Protein AF-A0A059DBJ6-F1 (afdb_monomer)

Secondary structure (DSSP, 8-state):
------HHHHHHHHHHHHHHHHHHHHHHHHHHHHHHHHHHS-------------TTSTT-------------------TTPPPPP--------------------PPPTTSPP--PPPP------HHHHHHHHHHHTTS------BTTB-HHHHHHHHHHHHT--HHHHHHHHHHHHHHHHHHHHHHHHHHHHHT-HHHHHHHHHHHHHHHHHS-PPTT-HHHHHHHHHHHTTS-HHHHHHHHHHHHHHH-SS--HHHHHHTT------------------

Solvent-accessible surface area (backbone atoms only — not comparable to full-atom values): 18194 Å² total; per-residue (Å²): 137,85,82,85,76,54,71,67,57,55,51,51,54,50,50,53,54,53,50,50,52,52,51,54,49,51,50,50,50,51,50,49,49,54,54,48,50,50,61,73,68,49,80,83,80,78,81,77,79,82,87,80,86,75,92,82,64,94,86,68,93,74,91,81,78,87,83,78,86,74,83,83,78,84,71,82,82,68,98,82,73,83,88,78,84,86,82,90,82,89,79,81,91,76,87,68,85,83,71,73,72,83,72,73,94,62,71,57,90,74,57,65,74,97,67,89,85,80,88,83,89,88,87,91,58,77,69,56,54,59,54,46,52,60,42,44,75,74,45,91,67,77,87,65,54,59,96,79,31,49,59,53,51,49,51,52,52,49,25,56,76,72,71,43,56,67,61,60,46,52,52,52,51,52,49,49,51,29,55,47,52,44,51,40,55,54,49,24,52,52,29,45,77,70,68,41,49,71,58,18,50,51,42,49,35,53,48,45,54,49,44,69,75,58,62,67,60,78,92,30,73,52,32,52,53,22,12,66,50,44,58,77,79,43,55,72,71,55,40,52,49,53,48,55,55,40,52,77,56,47,50,90,76,62,64,65,47,60,45,43,28,56,59,45,80,79,78,71,75,85,83,73,79,89,82,87,87,87,86,87,129

pLDDT: mean 70.03, std 23.2, range [31.53, 97.31]

Mean predicted aligned error: 20.61 Å

Structure (mmCIF, N/CA/C/O backbone):
data_AF-A0A059DBJ6-F1
#
_entry.id   AF-A0A059DBJ6-F1
#
loop_
_atom_site.group_PDB
_atom_site.id
_atom_site.type_symbol
_atom_site.label_atom_id
_atom_site.label_alt_id
_atom_site.label_comp_id
_atom_site.label_asym_id
_atom_site.label_entity_id
_atom_site.label_seq_id
_atom_site.pdbx_PDB_ins_code
_atom_site.Cartn_x
_atom_site.Cartn_y
_atom_site.Cartn_z
_atom_site.occupancy
_atom_site.B_iso_or_equiv
_atom_site.auth_seq_id
_atom_site.auth_comp_id
_atom_site.auth_asym_id
_atom_site.auth_atom_id
_atom_site.pdbx_PDB_model_num
ATOM 1 N N . MET A 1 1 ? -72.196 4.480 10.668 1.00 40.66 1 MET A N 1
ATOM 2 C CA . MET A 1 1 ? -71.166 3.432 10.850 1.00 40.66 1 MET A CA 1
ATOM 3 C C . MET A 1 1 ? -70.500 3.654 12.197 1.00 40.66 1 MET A C 1
ATOM 5 O O . MET A 1 1 ? -69.823 4.659 12.356 1.00 40.66 1 MET A O 1
ATOM 9 N N . VAL A 1 2 ? -70.746 2.784 13.178 1.00 46.06 2 VAL A N 1
ATOM 10 C CA . VAL A 1 2 ? -70.067 2.840 14.482 1.00 46.06 2 VAL A CA 1
ATOM 11 C C . VAL A 1 2 ? -68.879 1.888 14.396 1.00 46.06 2 VAL A C 1
ATOM 13 O O . VAL A 1 2 ? -69.063 0.679 14.300 1.00 46.06 2 VAL A O 1
ATOM 16 N N . ILE A 1 3 ? -67.665 2.432 14.332 1.00 61.72 3 ILE A N 1
ATOM 17 C CA . ILE A 1 3 ? -66.439 1.631 14.268 1.00 61.72 3 ILE A CA 1
ATOM 18 C C . ILE A 1 3 ? -66.084 1.227 15.705 1.00 61.72 3 ILE A C 1
ATOM 20 O O . ILE A 1 3 ? -65.581 2.039 16.479 1.00 61.72 3 ILE A O 1
ATOM 24 N N . SER A 1 4 ? -66.361 -0.023 16.084 1.00 59.94 4 SER A N 1
ATOM 25 C CA . SER A 1 4 ? -65.896 -0.592 17.356 1.00 59.94 4 SER A CA 1
ATOM 26 C C . SER A 1 4 ? -64.400 -0.907 17.276 1.00 59.94 4 SER A C 1
ATOM 28 O O . SER A 1 4 ? -63.997 -2.025 16.958 1.00 59.94 4 SER A O 1
ATOM 30 N N . CYS A 1 5 ? -63.554 0.081 17.565 1.00 68.81 5 CYS A N 1
ATOM 31 C CA . CYS A 1 5 ? -62.117 -0.137 17.723 1.00 68.81 5 CYS A CA 1
ATOM 32 C C . CYS A 1 5 ? -61.832 -0.894 19.031 1.00 68.81 5 CYS A C 1
ATOM 34 O O . CYS A 1 5 ? -62.242 -0.466 20.111 1.00 68.81 5 CYS A O 1
ATOM 36 N N . ARG A 1 6 ? -61.094 -2.011 18.958 1.00 77.88 6 ARG A N 1
ATOM 37 C CA . ARG A 1 6 ? -60.596 -2.712 20.154 1.00 77.88 6 ARG A CA 1
ATOM 38 C C . ARG A 1 6 ? -59.563 -1.835 20.869 1.00 77.88 6 ARG A C 1
ATOM 40 O O . ARG A 1 6 ? -58.726 -1.203 20.228 1.00 77.88 6 ARG A O 1
ATOM 47 N N . LYS A 1 7 ? -59.587 -1.831 22.207 1.00 76.44 7 LYS A N 1
ATOM 48 C CA . LYS A 1 7 ? -58.689 -1.024 23.060 1.00 76.44 7 LYS A CA 1
ATOM 49 C C . LYS A 1 7 ? -57.200 -1.245 22.744 1.00 76.44 7 LYS A C 1
ATOM 51 O O . LYS A 1 7 ? -56.423 -0.296 22.780 1.00 76.44 7 LYS A O 1
ATOM 56 N N . SER A 1 8 ? -56.829 -2.464 22.347 1.00 76.56 8 SER A N 1
ATOM 57 C CA . SER A 1 8 ? -55.475 -2.816 21.903 1.00 76.56 8 SER A CA 1
ATOM 58 C C . SER A 1 8 ? -55.077 -2.163 20.574 1.00 76.56 8 SER A C 1
ATOM 60 O O . SER A 1 8 ? -53.930 -1.759 20.417 1.00 76.56 8 SER A O 1
ATOM 62 N N . THR A 1 9 ? -56.012 -1.986 19.636 1.00 82.06 9 THR A N 1
ATOM 63 C CA . THR A 1 9 ? -55.763 -1.303 18.356 1.00 82.06 9 THR A CA 1
ATOM 64 C C . THR A 1 9 ? -55.526 0.189 18.567 1.00 82.06 9 THR A C 1
ATOM 66 O O . THR A 1 9 ? -54.621 0.756 17.965 1.00 82.06 9 THR A O 1
ATOM 69 N N . VAL A 1 10 ? -56.284 0.822 19.469 1.00 86.25 10 VAL A N 1
ATOM 70 C CA . VAL A 1 10 ? -56.097 2.245 19.800 1.00 86.25 10 VAL A CA 1
ATOM 71 C C . VAL A 1 10 ? -54.746 2.478 20.480 1.00 86.25 10 VAL A C 1
ATOM 73 O O . VAL A 1 10 ? -54.049 3.429 20.138 1.00 86.25 10 VAL A O 1
ATOM 76 N N . GLN A 1 11 ? -54.341 1.588 21.391 1.00 83.12 11 GLN A N 1
ATOM 77 C CA . GLN A 1 11 ? -53.026 1.667 22.034 1.00 83.12 11 GLN A CA 1
ATOM 78 C C . GLN A 1 11 ? -51.883 1.434 21.044 1.00 83.12 11 GLN A C 1
ATOM 80 O O . GLN A 1 11 ? -50.932 2.206 21.040 1.00 83.12 11 GLN A O 1
ATOM 85 N N . PHE A 1 12 ? -51.994 0.438 20.162 1.00 85.88 12 PHE A N 1
ATOM 86 C CA . PHE A 1 12 ? -50.970 0.166 19.154 1.00 85.88 12 PHE A CA 1
ATOM 87 C C . PHE A 1 12 ? -50.792 1.343 18.187 1.00 85.88 12 PHE A C 1
ATOM 89 O O . PHE A 1 12 ? -49.677 1.821 17.991 1.00 85.88 12 PHE A O 1
ATOM 96 N N . VAL A 1 13 ? -51.891 1.864 17.633 1.00 89.25 13 VAL A N 1
ATOM 97 C CA . VAL A 1 13 ? -51.844 3.008 16.710 1.00 89.25 13 VAL A CA 1
ATOM 98 C C . VAL A 1 13 ? -51.335 4.261 17.424 1.00 89.25 13 VAL A C 1
ATOM 100 O O . VAL A 1 13 ? -50.492 4.970 16.879 1.00 89.25 13 VAL A O 1
ATOM 103 N N . GLY A 1 14 ? -51.768 4.503 18.665 1.00 89.62 14 GLY A N 1
ATOM 104 C CA . GLY A 1 14 ? -51.268 5.610 19.481 1.00 89.62 14 GLY A CA 1
ATOM 105 C C . GLY A 1 14 ? -49.759 5.530 19.724 1.00 89.62 14 GLY A C 1
ATOM 106 O O . GLY A 1 14 ? -49.055 6.521 19.533 1.00 89.62 14 GLY A O 1
ATOM 107 N N . SER A 1 15 ? -49.243 4.348 20.070 1.00 87.69 15 SER A N 1
ATOM 108 C CA . SER A 1 15 ? -47.808 4.126 20.273 1.00 87.69 15 SER A CA 1
ATOM 109 C C . SER A 1 15 ? -47.000 4.279 18.985 1.00 87.69 15 SER A C 1
ATOM 111 O O . SER A 1 15 ? -45.935 4.890 19.021 1.00 87.69 15 SER A O 1
ATOM 113 N N . VAL A 1 16 ? -47.499 3.794 17.844 1.00 92.19 16 VAL A N 1
ATOM 114 C CA . VAL A 1 16 ? -46.823 3.948 16.542 1.00 92.19 16 VAL A CA 1
ATOM 115 C C . VAL A 1 16 ? -46.751 5.420 16.133 1.00 92.19 16 VAL A C 1
ATOM 117 O O . VAL A 1 16 ? -45.691 5.894 15.723 1.00 92.19 16 VAL A O 1
ATOM 120 N N . VAL A 1 17 ? -47.842 6.172 16.302 1.00 93.50 17 VAL A N 1
ATOM 121 C CA . VAL A 1 17 ? -47.865 7.611 16.005 1.00 93.50 17 VAL A CA 1
ATOM 122 C C . VAL A 1 17 ? -46.925 8.371 16.943 1.00 93.50 17 VAL A C 1
ATOM 124 O O . VAL A 1 17 ? -46.126 9.181 16.471 1.00 93.50 17 VAL A O 1
ATOM 127 N N . ALA A 1 18 ? -46.940 8.073 18.244 1.00 93.06 18 ALA A N 1
ATOM 128 C CA . ALA A 1 18 ? -46.036 8.704 19.204 1.00 93.06 18 ALA A CA 1
ATOM 129 C C . ALA A 1 18 ? -44.559 8.415 18.879 1.00 93.06 18 ALA A C 1
ATOM 131 O O . ALA A 1 18 ? -43.744 9.337 18.833 1.00 93.06 18 ALA A O 1
ATOM 132 N N . LEU A 1 19 ? -44.223 7.158 18.572 1.00 91.31 19 LEU A N 1
ATOM 133 C CA . LEU A 1 19 ? -42.863 6.753 18.219 1.00 91.31 19 LEU A CA 1
ATOM 134 C C . LEU A 1 19 ? -42.405 7.398 16.904 1.00 91.31 19 LEU A C 1
ATOM 136 O O . LEU A 1 19 ? -41.270 7.865 16.818 1.00 91.31 19 LEU A O 1
ATOM 140 N N . SER A 1 20 ? -43.299 7.535 15.919 1.00 92.38 20 SER A N 1
ATOM 141 C CA . SER A 1 20 ? -42.992 8.257 14.678 1.00 92.38 20 SER A CA 1
ATOM 142 C C . SER A 1 20 ? -42.625 9.724 14.934 1.00 92.38 20 SER A C 1
ATOM 144 O O . SER A 1 20 ? -41.670 10.239 14.351 1.00 92.38 20 SER A O 1
ATOM 146 N N . PHE A 1 21 ? -43.323 10.384 15.863 1.00 92.94 21 PHE A N 1
ATOM 147 C CA . PHE A 1 21 ? -43.080 11.788 16.185 1.00 92.94 21 PHE A CA 1
ATOM 148 C C . PHE A 1 21 ? -41.735 11.972 16.894 1.00 92.94 21 PHE A C 1
ATOM 150 O O . PHE A 1 21 ? -40.977 12.882 16.556 1.00 92.94 21 PHE A O 1
ATOM 157 N N . VAL A 1 22 ? -41.405 11.064 17.818 1.00 94.88 22 VAL A N 1
ATOM 158 C CA . VAL A 1 22 ? -40.113 11.032 18.519 1.00 94.88 22 VAL A CA 1
ATOM 159 C C . VAL A 1 22 ? -38.960 10.814 17.537 1.00 94.88 22 VAL A C 1
ATOM 161 O O . VAL A 1 22 ? -37.979 11.557 17.583 1.00 94.88 22 VAL A O 1
ATOM 164 N N . VAL A 1 23 ? -39.087 9.861 16.606 1.00 94.56 23 VAL A N 1
ATOM 165 C CA . VAL A 1 23 ? -38.053 9.582 15.593 1.00 94.56 23 VAL A CA 1
ATOM 166 C C . VAL A 1 23 ? -37.827 10.791 14.682 1.00 94.56 23 VAL A C 1
ATOM 168 O O . VAL A 1 23 ? -36.683 11.197 14.480 1.00 94.56 23 VAL A O 1
ATOM 171 N N . VAL A 1 24 ? -38.890 11.429 14.182 1.00 93.19 24 VAL A N 1
ATOM 172 C CA . VAL A 1 24 ? -38.764 12.633 13.338 1.00 93.19 24 VAL A CA 1
ATOM 173 C C . VAL A 1 24 ? -38.098 13.781 14.101 1.00 93.19 24 VAL A C 1
ATOM 175 O O . VAL A 1 24 ? -37.272 14.504 13.533 1.00 93.19 24 VAL A O 1
ATOM 178 N N . PHE A 1 25 ? -38.421 13.954 15.385 1.00 92.62 25 PHE A N 1
ATOM 179 C CA . PHE A 1 25 ? -37.808 14.990 16.214 1.00 92.62 25 PHE A CA 1
ATOM 180 C C . PHE A 1 25 ? -36.321 14.711 16.460 1.00 92.62 25 PHE A C 1
ATOM 182 O O . PHE A 1 25 ? -35.498 15.607 16.277 1.00 92.62 25 PHE A O 1
ATOM 189 N N . ALA A 1 26 ? -35.964 13.464 16.780 1.00 91.50 26 ALA A N 1
ATOM 190 C CA . ALA A 1 26 ? -34.578 13.039 16.957 1.00 91.50 26 ALA A CA 1
ATOM 191 C C . ALA A 1 26 ? -33.756 13.251 15.677 1.00 91.50 26 ALA A C 1
ATOM 193 O O . ALA A 1 26 ? -32.697 13.877 15.723 1.00 91.50 26 ALA A O 1
ATOM 194 N N . VAL A 1 27 ? -34.278 12.837 14.517 1.00 92.38 27 VAL A N 1
ATOM 195 C CA . VAL A 1 27 ? -33.620 13.052 13.218 1.00 92.38 27 VAL A CA 1
ATOM 196 C C . VAL A 1 27 ? -33.454 14.543 12.928 1.00 92.38 27 VAL A C 1
ATOM 198 O O . VAL A 1 27 ? -32.374 14.962 12.521 1.00 92.38 27 VAL A O 1
ATOM 201 N N . ARG A 1 28 ? -34.465 15.385 13.182 1.00 86.81 28 ARG A N 1
ATOM 202 C CA . ARG A 1 28 ? -34.341 16.844 12.993 1.00 86.81 28 ARG A CA 1
ATOM 203 C C . ARG A 1 28 ? -33.306 17.480 13.916 1.00 86.81 28 ARG A C 1
ATOM 205 O O . ARG A 1 28 ? -32.596 18.383 13.473 1.00 86.81 28 ARG A O 1
ATOM 212 N N . VAL A 1 29 ? -33.207 17.028 15.166 1.00 90.62 29 VAL A N 1
ATOM 213 C CA . VAL A 1 29 ? -32.186 17.496 16.114 1.00 90.62 29 VAL A CA 1
ATOM 214 C C . VAL A 1 29 ? -30.798 17.088 15.634 1.00 90.62 29 VAL A C 1
ATOM 216 O O . VAL A 1 29 ? -29.928 17.949 15.557 1.00 90.62 29 VAL A O 1
ATOM 219 N N . VAL A 1 30 ? -30.605 15.833 15.220 1.00 87.19 30 VAL A N 1
ATOM 220 C CA . VAL A 1 30 ? -29.329 15.349 14.669 1.00 87.19 30 VAL A CA 1
ATOM 221 C C . VAL A 1 30 ? -28.964 16.104 13.390 1.00 87.19 30 VAL A C 1
ATOM 223 O O . VAL A 1 30 ? -27.843 16.580 13.268 1.00 87.19 30 VAL A O 1
ATOM 226 N N . VAL A 1 31 ? -29.909 16.313 12.471 1.00 86.38 31 VAL A N 1
ATOM 227 C CA . VAL A 1 31 ? -29.684 17.074 11.232 1.00 86.38 31 VAL A CA 1
ATOM 228 C C . VAL A 1 31 ? -29.314 18.527 11.532 1.00 86.38 31 VAL A C 1
ATOM 230 O O . VAL A 1 31 ? -28.373 19.041 10.932 1.00 86.38 31 VAL A O 1
ATOM 233 N N . ARG A 1 32 ? -29.979 19.194 12.486 1.00 78.62 32 ARG A N 1
ATOM 234 C CA . ARG A 1 32 ? -29.594 20.553 12.907 1.00 78.62 32 ARG A CA 1
ATOM 235 C C . ARG A 1 32 ? -28.277 20.595 13.670 1.00 78.62 32 ARG A C 1
ATOM 237 O O . ARG A 1 32 ? -27.560 21.581 13.538 1.00 78.62 32 ARG A O 1
ATOM 244 N N . LEU A 1 33 ? -27.938 19.552 14.421 1.00 78.81 33 LEU A N 1
ATOM 245 C CA . LEU A 1 33 ? -26.659 19.448 15.112 1.00 78.81 33 LEU A CA 1
ATOM 246 C C . LEU A 1 33 ? -25.526 19.244 14.102 1.00 78.81 33 LEU A C 1
ATOM 248 O O . LEU A 1 33 ? -24.539 19.957 14.173 1.00 7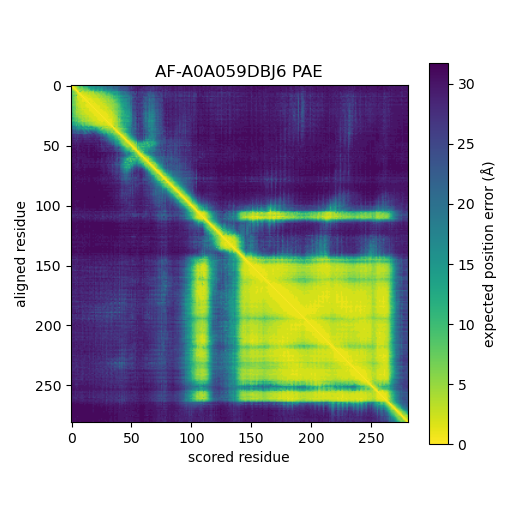8.81 33 LEU A O 1
ATOM 252 N N . VAL A 1 34 ? -25.697 18.368 13.110 1.00 74.19 34 VAL A N 1
ATOM 253 C CA . VAL A 1 34 ? -24.712 18.095 12.049 1.00 74.19 34 VAL A CA 1
ATOM 254 C C . VAL A 1 34 ? -24.573 19.283 11.089 1.00 74.19 34 VAL A C 1
ATOM 256 O O . VAL A 1 34 ? -23.455 19.709 10.803 1.00 74.19 34 VAL A O 1
ATOM 259 N N . LEU A 1 35 ? -25.679 19.887 10.635 1.00 65.75 35 LEU A N 1
ATOM 260 C CA . LEU A 1 35 ? -25.644 21.100 9.802 1.00 65.75 35 LEU A CA 1
ATOM 261 C C . LEU A 1 35 ? -25.136 22.323 10.582 1.00 65.75 35 LEU A C 1
ATOM 263 O O . LEU A 1 35 ? -24.398 23.130 10.025 1.00 65.75 35 LEU A O 1
ATOM 267 N N . GLY A 1 36 ? -25.478 22.449 11.866 1.00 58.69 36 GLY A N 1
ATOM 268 C CA . GLY A 1 36 ? -24.995 23.520 12.745 1.00 58.69 36 GLY A CA 1
ATOM 269 C C . GLY A 1 36 ? -23.532 23.348 13.167 1.00 58.69 36 GLY A C 1
ATOM 270 O O . GLY A 1 36 ? -22.814 24.328 13.352 1.00 58.69 36 GLY A O 1
ATOM 271 N N . PHE A 1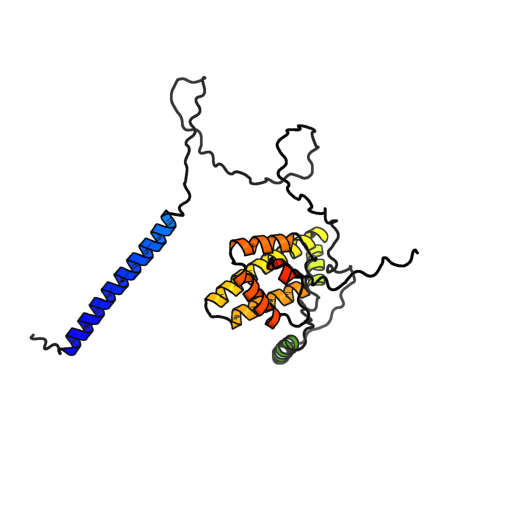 37 ? -23.043 22.111 13.264 1.00 49.56 37 PHE A N 1
ATOM 272 C CA . PHE A 1 37 ? -21.620 21.819 13.448 1.00 49.56 37 PHE A CA 1
ATOM 273 C C . PHE A 1 37 ? -20.838 22.152 12.172 1.00 49.56 37 PHE A C 1
ATOM 275 O O . PHE A 1 37 ? -19.763 22.745 12.229 1.00 49.56 37 PHE A O 1
ATOM 282 N N . ARG A 1 38 ? -21.442 21.900 11.005 1.00 48.97 38 ARG A N 1
ATOM 283 C CA . ARG A 1 38 ? -20.905 22.298 9.700 1.00 48.97 38 ARG A CA 1
ATOM 284 C C . ARG A 1 38 ? -20.955 23.817 9.458 1.00 48.97 38 ARG A C 1
ATOM 286 O O . ARG A 1 38 ? -20.108 24.320 8.731 1.00 48.97 38 ARG A O 1
ATOM 293 N N . SER A 1 39 ? -21.863 24.562 10.102 1.00 49.62 39 SER A N 1
ATOM 294 C CA . SER A 1 39 ? -21.849 26.038 10.091 1.00 49.62 39 SER A CA 1
ATOM 295 C C . SER A 1 39 ? -20.860 26.647 11.092 1.00 49.62 39 SER A C 1
ATOM 297 O O . SER A 1 39 ? -20.476 27.800 10.926 1.00 49.62 39 SER A O 1
ATOM 299 N N . ARG A 1 40 ? -20.416 25.892 12.110 1.00 49.56 40 ARG A N 1
ATOM 300 C CA . ARG A 1 40 ? -19.304 26.284 12.999 1.00 49.56 40 ARG A CA 1
ATOM 301 C C . ARG A 1 40 ? -17.925 25.953 12.416 1.00 49.56 40 ARG A C 1
ATOM 303 O O . ARG A 1 40 ? -16.956 26.615 12.762 1.00 49.56 40 ARG A O 1
ATOM 310 N N . PHE A 1 41 ? -17.857 24.989 11.498 1.00 41.12 41 PHE A N 1
ATOM 311 C CA . PHE A 1 41 ? -16.683 24.673 10.670 1.00 41.12 41 PHE A CA 1
ATOM 312 C C . PHE A 1 41 ? -16.798 25.255 9.244 1.00 41.12 41 PHE A C 1
ATOM 314 O O . PHE A 1 41 ? -16.214 24.746 8.286 1.00 41.12 41 PHE A O 1
ATOM 321 N N . GLY A 1 42 ? -17.597 26.316 9.095 1.00 41.34 42 GLY A N 1
ATOM 322 C CA . GLY A 1 42 ? -17.753 27.059 7.855 1.00 41.34 42 GLY A CA 1
ATOM 323 C C . GLY A 1 42 ? -16.565 27.988 7.643 1.00 41.34 42 GLY A C 1
ATOM 324 O O . GLY A 1 42 ? -16.402 28.965 8.365 1.00 41.34 42 GLY A O 1
ATOM 325 N N . TYR A 1 43 ? -15.757 27.664 6.634 1.00 42.44 43 TYR A N 1
ATOM 326 C CA . TYR A 1 43 ? -14.782 28.546 5.999 1.00 42.44 43 TYR A CA 1
ATOM 327 C C . TYR A 1 43 ? -15.298 29.991 5.942 1.00 42.44 43 TYR A C 1
ATOM 329 O O . TYR A 1 43 ? -16.264 30.289 5.236 1.00 42.44 43 TYR A O 1
ATOM 337 N N . GLY A 1 44 ? -14.630 30.886 6.670 1.00 40.25 44 GLY A N 1
ATOM 338 C CA . GLY A 1 44 ? -14.810 32.325 6.543 1.00 40.25 44 GLY A CA 1
ATOM 339 C C . GLY A 1 44 ? -14.427 32.758 5.133 1.00 40.25 44 GLY A C 1
ATOM 340 O O . GLY A 1 44 ? -13.253 32.930 4.815 1.00 40.25 44 GLY A O 1
ATOM 341 N N . ARG A 1 45 ? -15.429 32.902 4.266 1.00 42.38 45 ARG A N 1
ATOM 342 C CA . ARG A 1 45 ? -15.289 33.518 2.950 1.00 42.38 45 ARG A CA 1
ATOM 343 C C . ARG A 1 45 ? -15.190 35.028 3.160 1.00 42.38 45 ARG A C 1
ATOM 345 O O . ARG A 1 45 ? -16.192 35.731 3.140 1.00 42.38 45 ARG A O 1
ATOM 352 N N . ASN A 1 46 ? -13.977 35.509 3.408 1.00 41.19 46 ASN A N 1
ATOM 353 C CA . ASN A 1 46 ? -13.683 36.936 3.400 1.00 41.19 46 ASN A CA 1
ATOM 354 C C . ASN A 1 46 ? -13.566 37.392 1.940 1.00 41.19 46 ASN A C 1
ATOM 356 O O . ASN A 1 46 ? -12.490 37.354 1.349 1.00 41.19 46 ASN A O 1
ATOM 360 N N . GLU A 1 47 ? -14.680 37.803 1.337 1.00 38.97 47 GLU A N 1
ATOM 361 C CA . GLU A 1 47 ? -14.647 38.612 0.116 1.00 38.97 47 GLU A CA 1
ATOM 362 C C . GLU A 1 47 ? -14.210 40.035 0.491 1.00 38.97 47 GLU A C 1
ATOM 364 O O . GLU A 1 47 ? -15.019 40.915 0.774 1.00 38.97 47 GLU A O 1
ATOM 369 N N . ALA A 1 48 ? -12.894 40.256 0.531 1.00 47.53 48 ALA A N 1
ATOM 370 C CA . ALA A 1 48 ? -12.322 41.593 0.606 1.00 47.53 48 ALA A CA 1
ATOM 371 C C . ALA A 1 48 ? -12.335 42.212 -0.800 1.00 47.53 48 ALA A C 1
ATOM 373 O O . ALA A 1 48 ? -11.442 41.984 -1.617 1.00 47.53 48 ALA A O 1
ATOM 374 N N . VAL A 1 49 ? -13.380 42.984 -1.095 1.00 45.56 49 VAL A N 1
ATOM 375 C CA . VAL A 1 49 ? -13.466 43.811 -2.303 1.00 45.56 49 VAL A CA 1
ATOM 376 C C . VAL A 1 49 ? -12.396 44.902 -2.219 1.00 45.56 49 VAL A C 1
ATOM 378 O O . VAL A 1 49 ? -12.501 45.840 -1.431 1.00 45.56 49 VAL A O 1
ATOM 381 N N . VAL A 1 50 ? -11.335 44.772 -3.017 1.00 46.41 50 VAL A N 1
ATOM 382 C CA . VAL A 1 50 ? -10.266 45.774 -3.101 1.00 46.41 50 VAL A CA 1
ATOM 383 C C . VAL A 1 50 ? -10.645 46.819 -4.145 1.00 46.41 50 VAL A C 1
ATOM 385 O O . VAL A 1 50 ? -10.551 46.578 -5.345 1.00 46.41 50 VAL A O 1
ATOM 388 N N . VAL A 1 51 ? -11.031 48.005 -3.681 1.00 46.50 51 VAL A N 1
ATOM 389 C CA . VAL A 1 51 ? -11.171 49.200 -4.521 1.00 46.50 51 VAL A CA 1
ATOM 390 C C . VAL A 1 51 ? -9.828 49.938 -4.521 1.00 46.50 51 VAL A C 1
ATOM 392 O O . VAL A 1 51 ? -9.349 50.364 -3.469 1.00 46.50 51 VAL A O 1
ATOM 395 N N . ARG A 1 52 ? -9.186 50.086 -5.686 1.00 46.25 52 ARG A N 1
ATOM 396 C CA . ARG A 1 52 ? -7.975 50.911 -5.862 1.00 46.25 52 ARG A CA 1
ATOM 397 C C . ARG A 1 52 ? -8.308 52.094 -6.769 1.00 46.25 52 ARG A C 1
ATOM 399 O O . ARG A 1 52 ? -8.862 51.931 -7.847 1.00 46.25 52 ARG A O 1
ATOM 406 N N . ARG A 1 53 ? -8.002 53.294 -6.275 1.00 42.78 53 ARG A N 1
ATOM 407 C CA . ARG A 1 53 ? -8.327 54.590 -6.876 1.00 42.78 53 ARG A CA 1
ATOM 408 C C . ARG A 1 53 ? -7.167 55.030 -7.772 1.00 42.78 53 ARG A C 1
ATOM 410 O O . ARG A 1 53 ? -6.143 55.463 -7.248 1.00 42.78 53 ARG A O 1
ATOM 417 N N . ASP A 1 54 ? -7.327 54.930 -9.088 1.00 39.09 54 ASP A N 1
ATOM 418 C CA . ASP A 1 54 ? -6.402 55.558 -10.035 1.00 39.09 54 ASP A CA 1
ATOM 419 C C . ASP A 1 54 ? -6.692 57.058 -10.158 1.00 39.09 54 ASP A C 1
ATOM 421 O O . ASP A 1 54 ? -7.843 57.500 -10.166 1.00 39.09 54 ASP A O 1
ATOM 425 N N . ARG A 1 55 ? -5.628 57.864 -10.207 1.00 53.97 55 ARG A N 1
ATOM 426 C CA . ARG A 1 55 ? -5.696 59.336 -10.159 1.00 53.97 55 ARG A CA 1
ATOM 427 C C . ARG A 1 55 ? -5.908 60.008 -11.521 1.00 53.97 55 ARG A C 1
ATOM 429 O O . ARG A 1 55 ? -5.820 61.228 -11.594 1.00 53.97 55 ARG A O 1
ATOM 436 N N . SER A 1 56 ? -6.194 59.267 -12.588 1.00 54.47 56 SER A N 1
ATOM 437 C CA . SER A 1 56 ? -6.153 59.815 -13.951 1.00 54.47 56 SER A CA 1
ATOM 438 C C . SER A 1 56 ? -7.499 59.987 -14.661 1.00 54.47 56 SER A C 1
ATOM 440 O O . SER A 1 56 ? -7.493 60.603 -15.720 1.00 54.47 56 SER A O 1
ATOM 442 N N . LEU A 1 57 ? -8.651 59.549 -14.129 1.00 51.88 57 LEU A N 1
ATOM 443 C CA . LEU A 1 57 ? -9.936 59.697 -14.842 1.00 51.88 57 LEU A CA 1
ATOM 444 C C . LEU A 1 57 ? -11.142 59.960 -13.912 1.00 51.88 57 LEU A C 1
ATOM 446 O O . LEU A 1 57 ? -11.796 59.042 -13.431 1.00 51.88 57 LEU A O 1
ATOM 450 N N . GLY A 1 58 ? -11.476 61.234 -13.689 1.00 57.75 58 GLY A N 1
ATOM 451 C CA . GLY A 1 58 ? -12.871 61.716 -13.678 1.00 57.75 58 GLY A CA 1
ATOM 452 C C . GLY A 1 58 ? -13.910 61.163 -12.683 1.00 57.75 58 GLY A C 1
ATOM 453 O O . GLY A 1 58 ? -15.093 61.418 -12.884 1.00 57.75 58 GLY A O 1
ATOM 454 N N . GLY A 1 59 ? -13.537 60.446 -11.619 1.00 52.66 59 GLY A N 1
ATOM 455 C CA . GLY A 1 59 ? -14.405 60.258 -10.442 1.00 52.66 59 GLY A CA 1
ATOM 456 C C . GLY A 1 59 ? -15.661 59.383 -10.603 1.00 52.66 59 GLY A C 1
ATOM 457 O O . GLY A 1 59 ? -16.624 59.598 -9.872 1.00 52.66 59 GLY A O 1
ATOM 458 N N . ARG A 1 60 ? -15.672 58.382 -11.494 1.00 55.19 60 ARG A N 1
ATOM 459 C CA . ARG A 1 60 ? -16.694 57.313 -11.487 1.00 55.19 60 ARG A CA 1
ATOM 460 C C . ARG A 1 60 ? -16.042 55.962 -11.203 1.00 55.19 60 ARG A C 1
ATOM 462 O O . ARG A 1 60 ? -15.132 55.551 -11.913 1.00 55.19 60 ARG A O 1
ATOM 469 N N . GLU A 1 61 ? -16.487 55.306 -10.137 1.00 50.78 61 GLU A N 1
ATOM 470 C CA . GLU A 1 61 ? -15.998 53.996 -9.704 1.00 50.78 61 GLU A CA 1
ATOM 471 C C . GLU A 1 61 ? -16.437 52.916 -10.701 1.00 50.78 61 GLU A C 1
ATOM 473 O O . GLU A 1 61 ? -17.616 52.807 -11.033 1.00 50.78 61 GLU A O 1
ATOM 478 N N . VAL A 1 62 ? -15.492 52.110 -11.181 1.00 55.19 62 VAL A N 1
ATOM 479 C CA . VAL A 1 62 ? -15.770 50.921 -11.994 1.00 55.19 62 VAL A CA 1
ATOM 480 C C . VAL A 1 62 ? -15.029 49.740 -11.388 1.00 55.19 62 VAL A C 1
ATOM 482 O O . VAL A 1 62 ? -13.835 49.811 -11.106 1.00 55.19 62 VAL A O 1
ATOM 485 N N . VAL A 1 63 ? -15.772 48.662 -11.139 1.00 51.16 63 VAL A N 1
ATOM 486 C CA . VAL A 1 63 ? -15.286 47.422 -10.529 1.00 51.16 63 VAL A CA 1
ATOM 487 C C . VAL A 1 63 ? -14.438 46.672 -11.552 1.00 51.16 63 VAL A C 1
ATOM 489 O O . VAL A 1 63 ? -14.966 46.118 -12.513 1.00 51.16 63 VAL A O 1
ATOM 492 N N . VAL A 1 64 ? -13.120 46.642 -11.350 1.00 46.25 64 VAL A N 1
ATOM 493 C CA . VAL A 1 64 ? -12.182 45.927 -12.226 1.00 46.25 64 VAL A CA 1
ATOM 494 C C . VAL A 1 64 ? -11.662 44.684 -11.500 1.00 46.25 64 VAL A C 1
ATOM 496 O O . VAL A 1 64 ? -10.595 44.689 -10.898 1.00 46.25 64 VAL A O 1
ATOM 499 N N . GLY A 1 65 ? -12.447 43.607 -11.566 1.00 47.19 65 GLY A N 1
ATOM 500 C CA . GLY A 1 65 ? -11.983 42.237 -11.326 1.00 47.19 65 GLY A CA 1
ATOM 501 C C . GLY A 1 65 ? -12.026 41.710 -9.885 1.00 47.19 65 GLY A C 1
ATOM 502 O O . GLY A 1 65 ? -11.639 42.363 -8.919 1.00 47.19 65 GLY A O 1
ATOM 503 N N . THR A 1 66 ? -12.448 40.451 -9.758 1.00 41.38 66 THR A N 1
ATOM 504 C CA . THR A 1 66 ? -12.347 39.638 -8.539 1.00 41.38 66 THR A CA 1
ATOM 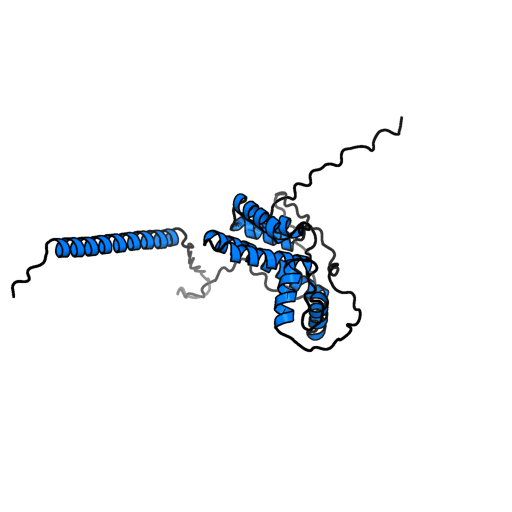505 C C . THR A 1 66 ? -10.995 38.928 -8.498 1.00 41.38 66 THR A C 1
ATOM 507 O O . THR A 1 66 ? -10.749 37.992 -9.263 1.00 41.38 66 THR A O 1
ATOM 510 N N . ARG A 1 67 ? -10.108 39.360 -7.597 1.00 40.59 67 ARG A N 1
ATOM 511 C CA . ARG A 1 67 ? -8.819 38.707 -7.345 1.00 40.59 67 ARG A CA 1
ATOM 512 C C . ARG A 1 67 ? -9.038 37.458 -6.490 1.00 40.59 67 ARG A C 1
ATOM 514 O O . ARG A 1 67 ? -9.372 37.557 -5.315 1.00 40.59 67 ARG A O 1
ATOM 521 N N . LYS A 1 68 ? -8.831 36.281 -7.082 1.00 38.97 68 LYS A N 1
ATOM 522 C CA . LYS A 1 68 ? -8.689 35.018 -6.352 1.00 38.97 68 LYS A CA 1
ATOM 523 C C . LYS A 1 68 ? -7.301 35.003 -5.716 1.00 38.97 68 LYS A C 1
ATOM 525 O O . LYS A 1 68 ? -6.295 34.961 -6.421 1.00 38.97 68 LYS A O 1
ATOM 530 N N . GLU A 1 69 ? -7.244 35.076 -4.395 1.00 36.72 69 GLU A N 1
ATOM 531 C CA . GLU A 1 69 ? -6.018 34.844 -3.638 1.00 36.72 69 GLU A CA 1
ATOM 532 C C . GLU A 1 69 ? -5.774 33.329 -3.590 1.00 36.72 69 GLU A C 1
ATOM 534 O O . GLU A 1 69 ? -6.195 32.621 -2.682 1.00 36.72 69 GLU A O 1
ATOM 539 N N . THR A 1 70 ? -5.176 32.801 -4.658 1.00 37.59 70 THR A N 1
ATOM 540 C CA . THR A 1 70 ? -4.460 31.525 -4.604 1.00 37.59 70 THR A CA 1
ATOM 541 C C . THR A 1 70 ? -3.064 31.837 -4.098 1.00 37.59 70 THR A C 1
ATOM 543 O O . THR A 1 70 ? -2.186 32.219 -4.870 1.00 37.59 70 THR A O 1
ATOM 546 N N . ASP A 1 71 ? -2.883 31.714 -2.789 1.00 35.62 71 ASP A N 1
ATOM 547 C CA . ASP A 1 71 ? -1.559 31.546 -2.217 1.00 35.62 71 ASP A CA 1
ATOM 548 C C . ASP A 1 71 ? -1.051 30.140 -2.585 1.00 35.62 71 ASP A C 1
ATOM 550 O O . ASP A 1 71 ? -1.698 29.127 -2.307 1.00 35.62 71 ASP A O 1
ATOM 554 N N . GLY A 1 72 ? 0.087 30.102 -3.278 1.00 45.12 72 GLY A N 1
ATOM 555 C CA . GLY A 1 72 ? 0.992 28.958 -3.257 1.00 45.12 72 GLY A CA 1
ATOM 556 C C . GLY A 1 72 ? 0.746 27.777 -4.201 1.00 45.12 72 GLY A C 1
ATOM 557 O O . GLY A 1 72 ? 1.041 26.652 -3.805 1.00 45.12 72 GLY A O 1
ATOM 558 N N . SER A 1 73 ? 0.308 27.964 -5.453 1.00 33.62 73 SER A N 1
ATOM 559 C CA . SER A 1 73 ? 0.536 26.928 -6.481 1.00 33.62 73 SER A CA 1
ATOM 560 C C . SER A 1 73 ? 1.805 27.249 -7.262 1.00 33.62 73 SER A C 1
ATOM 562 O O . SER A 1 73 ? 1.812 28.140 -8.111 1.00 33.62 73 SER A O 1
ATOM 564 N N . ARG A 1 74 ? 2.872 26.509 -6.947 1.00 40.38 74 ARG A N 1
ATOM 565 C CA . ARG A 1 74 ? 4.106 26.393 -7.728 1.00 40.38 74 ARG A CA 1
ATOM 566 C C . ARG A 1 74 ? 3.743 26.021 -9.164 1.00 40.38 74 ARG A C 1
ATOM 568 O O . ARG A 1 74 ? 3.513 24.856 -9.479 1.00 40.38 74 ARG A O 1
ATOM 575 N N . VAL A 1 75 ? 3.620 27.047 -9.996 1.00 36.19 75 VAL A N 1
ATOM 576 C CA . VAL A 1 75 ? 3.623 26.924 -11.447 1.00 36.19 75 VAL A CA 1
ATOM 577 C C . VAL A 1 75 ? 5.009 26.421 -11.824 1.00 36.19 75 VAL A C 1
ATOM 579 O O . VAL A 1 75 ? 6.011 26.909 -11.314 1.00 36.19 75 VAL A O 1
ATOM 582 N N . LEU A 1 76 ? 5.006 25.381 -12.645 1.00 36.28 76 LEU A N 1
ATOM 583 C CA . LEU A 1 76 ? 6.146 24.648 -13.174 1.00 36.28 76 LEU A CA 1
ATOM 584 C C . LEU A 1 76 ? 7.309 25.583 -13.542 1.00 36.28 76 LEU A C 1
ATOM 586 O O . LEU A 1 76 ? 7.195 26.375 -14.477 1.00 36.28 76 LEU A O 1
ATOM 590 N N . ASP A 1 77 ? 8.432 25.452 -12.838 1.00 37.59 77 ASP A N 1
ATOM 591 C CA . ASP A 1 77 ? 9.704 25.993 -13.303 1.00 37.59 77 ASP A CA 1
ATOM 592 C C . ASP A 1 77 ? 10.120 25.210 -14.558 1.00 37.59 77 ASP A C 1
ATOM 594 O O . ASP A 1 77 ? 10.365 24.003 -14.522 1.00 37.59 77 ASP A O 1
ATOM 598 N N . ASN A 1 78 ? 10.139 25.901 -15.694 1.00 47.12 78 ASN A N 1
ATOM 599 C CA . ASN A 1 78 ? 10.606 25.382 -16.975 1.00 47.12 78 ASN A CA 1
ATOM 600 C C . ASN A 1 78 ? 12.136 25.151 -16.911 1.00 47.12 78 ASN A C 1
ATOM 602 O O . ASN A 1 78 ? 12.858 26.092 -16.568 1.00 47.12 78 ASN A O 1
ATOM 606 N N . PRO A 1 79 ? 12.669 23.963 -17.257 1.00 45.03 79 PRO A N 1
ATOM 607 C CA . PRO A 1 79 ? 14.076 23.596 -17.028 1.00 45.03 79 PRO A CA 1
ATOM 608 C C . PRO A 1 79 ? 15.123 24.266 -17.951 1.00 45.03 79 PRO A C 1
ATOM 610 O O . PRO A 1 79 ? 16.212 23.726 -18.118 1.00 45.03 79 PRO A O 1
ATOM 613 N N . LEU A 1 80 ? 14.850 25.435 -18.545 1.00 34.56 80 LEU A N 1
ATOM 614 C CA . LEU A 1 80 ? 15.761 26.101 -19.499 1.00 34.56 80 LEU A CA 1
ATOM 615 C C . LEU A 1 80 ? 16.041 27.594 -19.221 1.00 34.56 80 LEU A C 1
ATOM 617 O O . LEU A 1 80 ? 16.526 28.297 -20.105 1.00 34.56 80 LEU A O 1
ATOM 621 N N . SER A 1 81 ? 15.786 28.107 -18.014 1.00 40.06 81 SER A N 1
ATOM 622 C CA . SER A 1 81 ? 16.004 29.536 -17.707 1.00 40.06 81 SER A CA 1
ATOM 623 C C . SER A 1 81 ? 17.327 29.796 -16.958 1.00 40.06 81 SER A C 1
ATOM 625 O O . SER A 1 81 ? 17.620 29.091 -15.990 1.00 40.06 81 SER A O 1
ATOM 627 N N . PRO A 1 82 ? 18.132 30.809 -17.347 1.00 36.47 82 PRO A N 1
ATOM 628 C CA . PRO A 1 82 ? 19.432 31.078 -16.733 1.00 36.47 82 PRO A CA 1
ATOM 629 C C . PRO A 1 82 ? 19.289 31.739 -15.354 1.00 36.47 82 PRO A C 1
ATOM 631 O O . PRO A 1 82 ? 18.488 32.652 -15.154 1.00 36.47 82 PRO A O 1
ATOM 634 N N . ALA A 1 83 ? 20.103 31.283 -14.399 1.00 35.41 83 ALA A N 1
ATOM 635 C CA . ALA A 1 83 ? 20.104 31.756 -13.019 1.00 35.41 83 ALA A CA 1
ATOM 636 C C . ALA A 1 83 ? 20.605 33.207 -12.908 1.00 35.41 83 ALA A C 1
ATOM 638 O O . ALA A 1 83 ? 21.775 33.484 -13.182 1.00 35.41 83 ALA A O 1
ATOM 639 N N . LEU A 1 84 ? 19.752 34.123 -12.431 1.00 33.94 84 LEU A N 1
ATOM 640 C CA . LEU A 1 84 ? 20.181 35.459 -12.017 1.00 33.94 84 LEU A CA 1
ATOM 641 C C . LEU A 1 84 ? 20.321 35.536 -10.494 1.00 33.94 84 LEU A C 1
ATOM 643 O O . LEU A 1 84 ? 19.407 35.229 -9.731 1.00 33.94 84 LEU A O 1
ATOM 647 N N . ARG A 1 85 ? 21.522 35.942 -10.083 1.00 33.62 85 ARG A N 1
ATOM 648 C CA . ARG A 1 85 ? 21.972 36.158 -8.710 1.00 33.62 85 ARG A CA 1
ATOM 649 C C . ARG A 1 85 ? 21.114 37.172 -7.950 1.00 33.62 85 ARG A C 1
ATOM 651 O O . ARG A 1 85 ? 20.921 38.286 -8.417 1.00 33.62 85 ARG A O 1
ATOM 658 N N . GLY A 1 86 ? 20.881 36.830 -6.685 1.00 34.62 86 GLY A N 1
ATOM 659 C CA . GLY A 1 86 ? 21.079 37.745 -5.565 1.00 34.62 86 GLY A CA 1
ATOM 660 C C . GLY A 1 86 ? 19.822 38.415 -5.032 1.00 34.62 86 GLY A C 1
ATOM 661 O O . GLY A 1 86 ? 19.292 39.309 -5.666 1.00 34.62 86 GLY A O 1
ATOM 662 N N . THR A 1 87 ? 19.454 38.053 -3.803 1.00 31.53 87 THR A N 1
ATOM 663 C CA . THR A 1 87 ? 19.312 38.998 -2.683 1.00 31.53 87 THR A CA 1
ATOM 664 C C . THR A 1 87 ? 19.200 38.194 -1.393 1.00 31.53 87 THR A C 1
ATOM 666 O O . THR A 1 87 ? 18.343 37.328 -1.253 1.00 31.53 87 THR A O 1
ATOM 669 N N . VAL A 1 88 ? 20.126 38.462 -0.477 1.00 44.94 88 VAL A N 1
ATOM 670 C CA . VAL A 1 88 ? 20.113 37.991 0.907 1.00 44.94 88 VAL A CA 1
ATOM 671 C C . VAL A 1 88 ? 19.079 38.824 1.654 1.00 44.94 88 VAL A C 1
ATOM 673 O O . VAL A 1 88 ? 19.190 40.047 1.634 1.00 44.94 88 VAL A O 1
ATOM 676 N N . ASP A 1 89 ? 18.137 38.189 2.350 1.00 32.12 89 ASP A N 1
ATOM 677 C CA . ASP A 1 89 ? 17.456 38.848 3.461 1.00 32.12 89 ASP A CA 1
ATOM 678 C C . ASP A 1 89 ? 17.326 37.914 4.668 1.00 32.12 89 ASP A C 1
ATOM 680 O O . ASP A 1 89 ? 17.151 36.697 4.556 1.00 32.12 89 ASP A O 1
ATOM 684 N N . ARG A 1 90 ? 17.546 38.509 5.835 1.00 40.62 90 ARG A N 1
ATOM 685 C CA . ARG A 1 90 ? 17.974 37.893 7.089 1.00 40.62 90 ARG A CA 1
ATOM 686 C C . ARG A 1 90 ? 16.779 37.876 8.041 1.00 40.62 90 ARG A C 1
ATOM 688 O O . ARG A 1 90 ? 16.323 38.932 8.460 1.00 40.62 90 ARG A O 1
ATOM 695 N N . SER A 1 91 ? 16.304 36.702 8.461 1.00 31.86 91 SER A N 1
ATOM 696 C CA . SER A 1 91 ? 15.453 36.597 9.659 1.00 31.86 91 SER A CA 1
ATOM 697 C C . SER A 1 91 ? 15.522 35.218 10.347 1.00 31.86 91 SER A C 1
ATOM 699 O O . SER A 1 91 ? 15.180 34.190 9.778 1.00 31.86 91 SER A O 1
ATOM 701 N N . SER A 1 92 ? 16.007 35.270 11.595 1.00 33.59 92 SER A N 1
ATOM 702 C CA . SER A 1 92 ? 15.861 34.402 12.785 1.00 33.59 92 SER A CA 1
ATOM 703 C C . SER A 1 92 ? 15.876 32.856 12.682 1.00 33.59 92 SER A C 1
ATOM 705 O O . SER A 1 92 ? 15.034 32.258 12.011 1.00 33.59 92 SER A O 1
ATOM 707 N N . PRO A 1 93 ? 16.730 32.155 13.468 1.00 37.09 93 PRO A N 1
ATOM 708 C CA . PRO A 1 93 ? 16.913 30.713 13.365 1.00 37.09 93 PRO A CA 1
ATOM 709 C C . PRO A 1 93 ? 15.853 29.968 14.186 1.00 37.09 93 PRO A C 1
ATOM 711 O O . PRO A 1 93 ? 16.064 29.607 15.343 1.00 37.09 93 PRO A O 1
ATOM 714 N N . ARG A 1 94 ? 14.704 29.663 13.580 1.00 36.59 94 ARG A N 1
ATOM 715 C CA . ARG A 1 94 ? 13.944 28.485 14.014 1.00 36.59 94 ARG A CA 1
ATOM 716 C C . ARG A 1 94 ? 14.591 27.272 13.368 1.00 36.59 94 ARG A C 1
ATOM 718 O O . ARG A 1 94 ? 14.514 27.096 12.158 1.00 36.59 94 ARG A O 1
ATOM 725 N N . ARG A 1 95 ? 15.262 26.489 14.213 1.00 42.06 95 ARG A N 1
ATOM 726 C CA . ARG A 1 95 ? 15.951 25.216 13.969 1.00 42.06 95 ARG A CA 1
ATOM 727 C C . ARG A 1 95 ? 15.054 24.230 13.201 1.00 42.06 95 ARG A C 1
ATOM 729 O O . ARG A 1 95 ? 14.499 23.304 13.779 1.00 42.06 95 ARG A O 1
ATOM 736 N N . ARG A 1 96 ? 14.890 24.439 11.894 1.00 37.41 96 ARG A N 1
ATOM 737 C CA . ARG A 1 96 ? 14.419 23.419 10.961 1.00 37.41 96 ARG A CA 1
ATOM 738 C C . ARG A 1 96 ? 15.601 22.495 10.728 1.00 37.41 96 ARG A C 1
ATOM 740 O O . ARG A 1 96 ? 16.629 22.935 10.215 1.00 37.41 96 ARG A O 1
ATOM 747 N N . ARG A 1 97 ? 15.474 21.235 11.143 1.00 40.59 97 ARG A N 1
ATOM 748 C CA . ARG A 1 97 ? 16.338 20.163 10.647 1.00 40.59 97 ARG A CA 1
ATOM 749 C C . ARG A 1 97 ? 16.066 20.040 9.150 1.00 40.59 97 ARG A C 1
ATOM 751 O O . ARG A 1 97 ? 15.241 19.248 8.726 1.00 40.59 97 ARG A O 1
ATOM 758 N N . ASN A 1 98 ? 16.732 20.863 8.352 1.00 38.25 98 ASN A N 1
ATOM 759 C CA . ASN A 1 98 ? 16.915 20.581 6.941 1.00 38.25 98 ASN A CA 1
ATOM 760 C C . ASN A 1 98 ? 18.061 19.573 6.870 1.00 38.25 98 ASN A C 1
ATOM 762 O O . ASN A 1 98 ? 19.195 19.932 6.578 1.00 38.25 98 ASN A O 1
ATOM 766 N N . MET A 1 99 ? 17.758 18.331 7.225 1.00 41.75 99 MET A N 1
ATOM 767 C CA . MET A 1 99 ? 18.591 17.185 6.897 1.00 41.75 99 MET A CA 1
ATOM 768 C C . MET A 1 99 ? 17.710 16.237 6.095 1.00 41.75 99 MET A C 1
ATOM 770 O O . MET A 1 99 ? 17.443 15.123 6.509 1.00 41.75 99 MET A O 1
ATOM 774 N N . ALA A 1 100 ? 17.193 16.727 4.967 1.00 42.81 100 ALA A N 1
ATOM 775 C CA . ALA A 1 100 ? 16.893 15.812 3.885 1.00 42.81 100 ALA A CA 1
ATOM 776 C C . ALA A 1 100 ? 18.262 15.511 3.268 1.00 42.81 100 ALA A C 1
ATOM 778 O O . ALA A 1 100 ? 18.832 16.416 2.639 1.00 42.81 100 ALA A O 1
ATOM 779 N N . PRO A 1 101 ? 18.859 14.327 3.497 1.00 41.91 101 PRO A N 1
ATOM 780 C CA . PRO A 1 101 ? 19.976 13.924 2.668 1.00 41.91 101 PRO A CA 1
ATOM 781 C C . PRO A 1 101 ? 19.488 14.045 1.225 1.00 41.91 101 PRO A C 1
ATOM 783 O O . PRO A 1 101 ? 18.374 13.634 0.895 1.00 41.91 101 PRO A O 1
ATOM 786 N N . ARG A 1 102 ? 20.282 14.694 0.372 1.00 39.56 102 ARG A N 1
ATOM 787 C CA . ARG A 1 102 ? 20.095 14.598 -1.073 1.00 39.56 102 ARG A CA 1
ATOM 788 C C . ARG A 1 102 ? 20.329 13.126 -1.394 1.00 39.56 102 ARG A C 1
ATOM 790 O O . ARG A 1 102 ? 21.471 12.715 -1.563 1.00 39.56 102 ARG A O 1
ATOM 797 N N . VAL A 1 103 ? 19.264 12.331 -1.327 1.00 52.44 103 VAL A N 1
ATOM 798 C CA . VAL A 1 103 ? 19.298 10.926 -1.706 1.00 52.44 103 VAL A CA 1
ATOM 799 C C . VAL A 1 103 ? 19.675 10.937 -3.174 1.00 52.44 103 VAL A C 1
ATOM 801 O O . VAL A 1 103 ? 18.989 11.541 -3.997 1.00 52.44 103 VAL A O 1
ATOM 804 N N . GLU A 1 104 ? 20.845 10.383 -3.452 1.00 53.06 104 GLU A N 1
ATOM 805 C CA . GLU A 1 104 ? 21.392 10.262 -4.790 1.00 53.06 104 GLU A CA 1
ATOM 806 C C . GLU A 1 104 ? 20.337 9.601 -5.685 1.00 53.06 104 GLU A C 1
ATOM 808 O O . GLU A 1 104 ? 19.739 8.594 -5.291 1.00 53.06 104 GLU A O 1
ATOM 813 N N . GLU A 1 105 ? 20.036 10.214 -6.836 1.00 62.84 105 GLU A N 1
ATOM 814 C CA . GLU A 1 105 ? 18.974 9.787 -7.761 1.00 62.84 105 GLU A CA 1
ATOM 815 C C . GLU A 1 105 ? 19.387 8.508 -8.510 1.00 62.84 105 GLU A C 1
ATOM 817 O O . GLU A 1 105 ? 19.492 8.467 -9.731 1.00 62.84 105 GLU A O 1
ATOM 822 N N . ASN A 1 106 ? 19.643 7.444 -7.757 1.00 76.94 106 ASN A N 1
ATOM 823 C CA . ASN A 1 106 ? 19.937 6.119 -8.265 1.00 76.94 106 ASN A CA 1
ATOM 824 C C . ASN A 1 106 ? 18.639 5.319 -8.347 1.00 76.94 106 ASN A C 1
ATOM 826 O O . ASN A 1 106 ? 17.750 5.461 -7.498 1.00 76.94 106 ASN A O 1
ATOM 830 N N . LEU A 1 107 ? 18.542 4.443 -9.349 1.00 86.00 107 LEU A N 1
ATOM 831 C CA . LEU A 1 107 ? 17.454 3.472 -9.428 1.00 86.00 107 LEU A CA 1
ATOM 832 C C . LEU A 1 107 ? 17.345 2.699 -8.103 1.00 86.00 107 LEU A C 1
ATOM 834 O O . LEU A 1 107 ? 18.364 2.433 -7.460 1.00 86.00 107 LEU A O 1
ATOM 838 N N . PRO A 1 108 ? 16.124 2.391 -7.639 1.00 86.94 108 PRO A N 1
ATOM 839 C CA . PRO A 1 108 ? 15.960 1.577 -6.448 1.00 86.94 108 PRO A CA 1
ATOM 840 C C . PRO A 1 108 ? 16.503 0.170 -6.693 1.00 86.94 108 PRO A C 1
ATOM 842 O O . PRO A 1 108 ? 16.473 -0.326 -7.815 1.00 86.94 108 PRO A O 1
ATOM 845 N N . GLU A 1 109 ? 16.948 -0.483 -5.623 1.00 86.62 109 GLU A N 1
ATOM 846 C CA . GLU A 1 109 ? 17.557 -1.821 -5.673 1.00 86.62 109 GLU A CA 1
ATOM 847 C C . GLU A 1 109 ? 16.627 -2.885 -6.267 1.00 86.62 109 GLU A C 1
ATOM 849 O O . GLU A 1 109 ? 17.085 -3.870 -6.836 1.00 86.62 109 GLU A O 1
ATOM 854 N N . TRP A 1 110 ? 15.311 -2.678 -6.166 1.00 88.81 110 TRP A N 1
ATOM 855 C CA . TRP A 1 110 ? 14.318 -3.572 -6.749 1.00 88.81 110 TRP A CA 1
ATOM 856 C C . TRP A 1 110 ? 14.121 -3.378 -8.257 1.00 88.81 110 TRP A C 1
ATOM 858 O O . TRP A 1 110 ? 13.472 -4.217 -8.875 1.00 88.81 110 TRP A O 1
ATOM 868 N N . TRP A 1 111 ? 14.632 -2.302 -8.864 1.00 91.31 111 TRP A N 1
ATOM 869 C CA . TRP A 1 111 ? 14.479 -2.087 -10.303 1.00 91.31 111 TRP A CA 1
ATOM 870 C C . TRP A 1 111 ? 15.283 -3.140 -11.080 1.00 91.31 111 TRP A C 1
ATOM 872 O O . TRP A 1 111 ? 16.462 -3.340 -10.781 1.00 91.31 111 TRP A O 1
ATOM 882 N N . PRO A 1 112 ? 14.693 -3.815 -12.078 1.00 85.75 112 PRO A N 1
ATOM 883 C CA . PRO A 1 112 ? 15.368 -4.910 -12.758 1.00 85.75 112 PRO A CA 1
ATOM 884 C C . PRO A 1 112 ? 16.599 -4.432 -13.534 1.00 85.75 112 PRO A C 1
ATOM 886 O O . PRO A 1 112 ? 16.563 -3.433 -14.259 1.00 85.75 112 PRO A O 1
ATOM 889 N N . ALA A 1 113 ? 17.691 -5.191 -13.423 1.00 72.06 113 ALA A N 1
ATOM 890 C CA . ALA A 1 113 ? 18.803 -5.086 -14.356 1.00 72.06 113 ALA A CA 1
ATOM 891 C C . ALA A 1 113 ? 18.343 -5.630 -15.717 1.00 72.06 113 ALA A C 1
ATOM 893 O O . ALA A 1 113 ? 17.753 -6.710 -15.774 1.00 72.06 113 ALA A O 1
ATOM 894 N N . MET A 1 114 ? 18.602 -4.889 -16.800 1.00 47.91 114 MET A N 1
ATOM 895 C CA . MET A 1 114 ? 18.214 -5.272 -18.164 1.00 47.91 114 MET A CA 1
ATOM 896 C C . MET A 1 114 ? 18.789 -6.652 -18.515 1.00 47.91 114 MET A C 1
ATOM 898 O O . MET A 1 114 ? 19.944 -6.775 -18.913 1.00 47.91 114 MET A O 1
ATOM 902 N N . THR A 1 115 ? 17.984 -7.695 -18.351 1.00 40.84 115 THR A N 1
ATOM 903 C CA . THR A 1 115 ? 18.271 -9.064 -18.777 1.00 40.84 115 THR A CA 1
ATOM 904 C C . THR A 1 115 ? 17.000 -9.604 -19.417 1.00 40.84 115 THR A C 1
ATOM 906 O O . THR A 1 115 ? 15.909 -9.428 -18.887 1.00 40.84 115 THR A O 1
ATOM 909 N N . ALA A 1 116 ? 17.150 -10.137 -20.629 1.00 35.19 116 ALA A N 1
ATOM 910 C CA . ALA A 1 116 ? 16.053 -10.473 -21.527 1.00 35.19 116 ALA A CA 1
ATOM 911 C C . ALA A 1 116 ? 15.151 -11.581 -20.955 1.00 35.19 116 ALA A C 1
ATOM 913 O O . ALA A 1 116 ? 15.644 -12.637 -20.556 1.00 35.19 116 ALA A O 1
ATOM 914 N N . SER A 1 117 ? 13.840 -11.328 -20.950 1.00 39.00 117 SER A N 1
ATOM 915 C CA . SER A 1 117 ? 12.790 -12.249 -20.504 1.00 39.00 117 SER A CA 1
ATOM 916 C C . SER A 1 117 ? 12.696 -13.506 -21.378 1.00 39.00 117 SER A C 1
ATOM 918 O O . SER A 1 117 ? 12.807 -13.440 -22.603 1.00 39.00 117 SER A O 1
ATOM 920 N N . SER A 1 118 ? 12.452 -14.650 -20.734 1.00 36.09 118 SER A N 1
ATOM 921 C CA . SER A 1 118 ? 12.160 -15.945 -21.360 1.00 36.09 118 SER A CA 1
ATOM 922 C C . SER A 1 118 ? 10.651 -16.191 -21.359 1.00 36.09 118 SER A C 1
ATOM 924 O O . SER A 1 118 ? 10.022 -16.123 -20.311 1.00 36.09 118 SER A O 1
ATOM 926 N N . ALA A 1 119 ? 10.095 -16.503 -22.528 1.00 40.81 119 ALA A N 1
ATOM 927 C CA . ALA A 1 119 ? 8.680 -16.789 -22.758 1.00 40.81 119 ALA A CA 1
ATOM 928 C C . ALA A 1 119 ? 8.312 -18.239 -22.402 1.00 40.81 119 ALA A C 1
ATOM 930 O O . ALA A 1 119 ? 9.076 -19.144 -22.745 1.00 40.81 119 ALA A O 1
ATOM 931 N N . VAL A 1 120 ? 7.129 -18.475 -21.815 1.00 37.75 120 VAL A N 1
ATOM 932 C CA . VAL A 1 120 ? 6.497 -19.809 -21.804 1.00 37.75 120 VAL A CA 1
ATOM 933 C C . VAL A 1 120 ? 4.961 -19.732 -21.864 1.00 37.75 120 VAL A C 1
ATOM 935 O O . VAL A 1 120 ? 4.341 -18.781 -21.403 1.00 37.75 120 VAL A O 1
ATOM 938 N N . ASP A 1 121 ? 4.421 -20.765 -22.504 1.00 33.44 121 ASP A N 1
ATOM 939 C CA . ASP A 1 121 ? 3.107 -21.030 -23.096 1.00 33.44 121 ASP A CA 1
ATOM 940 C C . ASP A 1 121 ? 1.990 -21.392 -22.084 1.00 33.44 121 ASP A C 1
ATOM 942 O O . ASP A 1 121 ? 2.267 -21.955 -21.023 1.00 33.44 121 ASP A O 1
ATOM 946 N N . LEU A 1 122 ? 0.726 -21.089 -22.418 1.00 43.19 122 LEU A N 1
ATOM 947 C CA . LEU A 1 122 ? -0.449 -21.167 -21.529 1.00 43.19 122 LEU A CA 1
ATOM 948 C C . LEU A 1 122 ? -1.487 -22.199 -22.002 1.00 43.19 122 LEU A C 1
ATOM 950 O O . LEU A 1 122 ? -2.053 -22.061 -23.084 1.00 43.19 122 LEU A O 1
ATOM 954 N N . GLU A 1 123 ? -1.885 -23.114 -21.113 1.00 46.84 123 GLU A N 1
ATOM 955 C CA . GLU A 1 123 ? -3.209 -23.751 -21.157 1.00 46.84 123 GLU A CA 1
ATOM 956 C C . GLU A 1 123 ? -3.817 -23.777 -19.739 1.00 46.84 123 GLU A C 1
ATOM 958 O O . GLU A 1 123 ? -3.193 -24.210 -18.772 1.00 46.84 123 GLU A O 1
ATOM 963 N N . VAL A 1 124 ? -5.014 -23.194 -19.607 1.00 51.31 124 VAL A N 1
ATOM 964 C CA . VAL A 1 124 ? -5.590 -22.650 -18.361 1.00 51.31 124 VAL A CA 1
ATOM 965 C C . VAL A 1 124 ? -6.714 -23.556 -17.844 1.00 51.31 124 VAL A C 1
ATOM 967 O O . VAL A 1 124 ? -7.783 -23.614 -18.452 1.00 51.31 124 VAL A O 1
ATOM 970 N N . ASP A 1 125 ? -6.517 -24.191 -16.681 1.00 48.94 125 ASP A N 1
ATOM 971 C CA . ASP A 1 125 ? -7.542 -24.976 -15.970 1.00 48.94 125 ASP A CA 1
ATOM 972 C C . ASP A 1 125 ? -7.982 -24.283 -14.661 1.00 48.94 125 ASP A C 1
ATOM 974 O O . ASP A 1 125 ? -7.172 -23.953 -13.794 1.00 48.94 125 ASP A O 1
ATOM 978 N N . LYS A 1 126 ? -9.286 -24.026 -14.502 1.00 53.69 126 LYS A N 1
ATOM 979 C CA . LYS A 1 126 ? -9.850 -23.139 -13.459 1.00 53.69 126 LYS A CA 1
ATOM 980 C C . LYS A 1 126 ? -9.703 -23.679 -12.034 1.00 53.69 126 LYS A C 1
ATOM 982 O O . LYS A 1 126 ? -9.609 -22.895 -11.090 1.00 53.69 126 LYS A O 1
ATOM 987 N N . GLU A 1 127 ? -9.656 -24.996 -11.859 1.00 58.84 127 GLU A N 1
ATOM 988 C CA . GLU A 1 127 ? -9.513 -25.618 -10.535 1.00 58.84 127 GLU A CA 1
ATOM 989 C C . GLU A 1 127 ? -8.072 -25.545 -10.004 1.00 58.84 127 GLU A C 1
ATOM 991 O O . GLU A 1 127 ? -7.849 -25.508 -8.788 1.00 58.84 127 GLU A O 1
ATOM 996 N N . TYR A 1 128 ? -7.094 -25.447 -10.910 1.00 58.06 128 TYR A N 1
ATOM 997 C CA . TYR A 1 128 ? -5.687 -25.236 -10.583 1.00 58.06 128 TYR A CA 1
ATOM 998 C C . TYR A 1 128 ? -5.468 -23.861 -9.940 1.00 58.06 128 TYR A C 1
ATOM 1000 O O . TYR A 1 128 ? -4.838 -23.787 -8.889 1.00 58.06 128 TYR A O 1
ATOM 1008 N N . TYR A 1 129 ? -6.089 -22.795 -10.461 1.00 61.62 129 TYR A N 1
ATOM 1009 C CA . TYR A 1 129 ? -5.975 -21.444 -9.886 1.00 61.62 129 TYR A CA 1
ATOM 1010 C C . TYR A 1 129 ? -6.568 -21.335 -8.486 1.00 61.62 129 TYR A C 1
ATOM 1012 O O . TYR A 1 129 ? -6.011 -20.645 -7.637 1.00 61.62 129 TYR A O 1
ATOM 1020 N N . GLN A 1 130 ? -7.672 -22.030 -8.206 1.00 59.53 130 GLN A N 1
ATOM 1021 C CA . GLN A 1 130 ? -8.274 -22.011 -6.872 1.00 59.53 130 GLN A CA 1
ATOM 1022 C C . GLN A 1 130 ? -7.393 -22.753 -5.854 1.00 59.53 130 GLN A C 1
ATOM 1024 O O . GLN A 1 130 ? -7.259 -22.331 -4.702 1.00 59.53 130 GLN A O 1
ATOM 1029 N N . ARG A 1 131 ? -6.769 -23.860 -6.277 1.00 64.69 131 ARG A N 1
ATOM 1030 C CA . ARG A 1 131 ? -5.838 -24.642 -5.456 1.00 64.69 131 ARG A CA 1
ATOM 1031 C C . ARG A 1 131 ? -4.511 -23.907 -5.255 1.00 64.69 131 ARG A C 1
ATOM 1033 O O . ARG A 1 131 ? -4.010 -23.897 -4.133 1.00 64.69 131 ARG A O 1
ATOM 1040 N N . GLU A 1 132 ? -3.997 -23.248 -6.288 1.00 56.91 132 GLU A N 1
ATOM 1041 C CA . GLU A 1 132 ? -2.760 -22.474 -6.217 1.00 56.91 132 GLU A CA 1
ATOM 1042 C C . GLU A 1 132 ? -2.963 -21.167 -5.447 1.00 56.91 132 GLU A C 1
ATOM 1044 O O . GLU A 1 132 ? -2.141 -20.853 -4.600 1.00 56.91 132 GLU A O 1
ATOM 1049 N N . ALA A 1 133 ? -4.104 -20.480 -5.574 1.00 53.81 133 ALA A N 1
ATOM 1050 C CA . ALA A 1 133 ? -4.452 -19.351 -4.704 1.00 53.81 133 ALA A CA 1
ATOM 1051 C C . ALA A 1 133 ? -4.457 -19.765 -3.222 1.00 53.81 133 ALA A C 1
ATOM 1053 O O . ALA A 1 133 ? -3.840 -19.113 -2.381 1.00 53.81 133 ALA A O 1
ATOM 1054 N N . ASN A 1 134 ? -5.074 -20.906 -2.902 1.00 51.69 134 ASN A N 1
ATOM 1055 C CA . ASN A 1 134 ? -5.086 -21.442 -1.540 1.00 51.69 134 ASN A CA 1
ATOM 1056 C C . ASN A 1 134 ? -3.700 -21.919 -1.057 1.00 51.69 134 ASN A C 1
ATOM 1058 O O . ASN A 1 134 ? -3.438 -21.923 0.149 1.00 51.69 134 ASN A O 1
ATOM 1062 N N . ARG A 1 135 ? -2.805 -22.306 -1.975 1.00 56.78 135 ARG A N 1
ATOM 1063 C CA . ARG A 1 135 ? -1.417 -22.697 -1.686 1.00 56.78 135 ARG A CA 1
ATOM 1064 C C . ARG A 1 135 ? -0.498 -21.485 -1.508 1.00 56.78 135 ARG A C 1
ATOM 1066 O O . ARG A 1 135 ? 0.281 -21.474 -0.560 1.00 56.78 135 ARG A O 1
ATOM 1073 N N . LEU A 1 136 ? -0.638 -20.455 -2.339 1.00 50.25 136 LEU A N 1
ATOM 1074 C CA . LEU A 1 136 ? 0.065 -19.168 -2.261 1.00 50.25 136 LEU A CA 1
ATOM 1075 C C . LEU A 1 136 ? -0.273 -18.423 -0.963 1.00 50.25 136 LEU A C 1
ATOM 1077 O O . LEU A 1 136 ? 0.592 -17.791 -0.363 1.00 50.25 136 LEU A O 1
ATOM 1081 N N . VAL A 1 137 ? -1.504 -18.576 -0.464 1.00 52.56 137 VAL A N 1
ATOM 1082 C CA . VAL A 1 137 ? -1.908 -18.097 0.871 1.00 52.56 137 VAL A CA 1
ATOM 1083 C C . VAL A 1 137 ? -1.159 -18.824 2.003 1.00 52.56 137 VAL A C 1
ATOM 1085 O O . VAL A 1 137 ? -1.010 -18.269 3.090 1.00 52.56 137 VAL A O 1
ATOM 1088 N N . ARG A 1 138 ? -0.660 -20.050 1.774 1.00 43.75 138 ARG A N 1
ATOM 1089 C CA . ARG A 1 138 ? -0.053 -20.913 2.806 1.00 43.75 138 ARG A CA 1
ATOM 1090 C C . ARG A 1 138 ? 1.477 -21.051 2.706 1.00 43.75 138 ARG A C 1
ATOM 1092 O O . ARG A 1 138 ? 2.098 -21.460 3.682 1.00 43.75 138 ARG A O 1
ATOM 1099 N N . GLY A 1 139 ? 2.093 -20.691 1.579 1.00 40.22 139 GLY A N 1
ATOM 1100 C CA . GLY A 1 139 ? 3.545 -20.680 1.368 1.00 40.22 139 GLY A CA 1
ATOM 1101 C C . GLY A 1 139 ? 3.980 -19.346 0.771 1.00 40.22 139 GLY A C 1
ATOM 1102 O O . GLY A 1 139 ? 3.851 -19.132 -0.429 1.00 40.22 139 GLY A O 1
ATOM 1103 N N . ARG A 1 140 ? 4.447 -18.427 1.619 1.00 50.19 140 ARG A N 1
ATOM 1104 C CA . ARG A 1 140 ? 4.697 -17.016 1.294 1.00 50.19 140 ARG A CA 1
ATOM 1105 C C . ARG A 1 140 ? 5.962 -16.822 0.445 1.00 50.19 140 ARG A C 1
ATOM 1107 O O . ARG A 1 140 ? 6.978 -16.319 0.904 1.00 50.19 140 ARG A O 1
ATOM 1114 N N . SER A 1 141 ? 5.884 -17.223 -0.814 1.00 46.41 141 SER A N 1
ATOM 1115 C CA . SER A 1 141 ? 6.732 -16.763 -1.916 1.00 46.41 141 SER A CA 1
ATOM 1116 C C . SER A 1 141 ? 5.789 -16.603 -3.095 1.00 46.41 141 SER A C 1
ATOM 1118 O O . SER A 1 141 ? 5.453 -17.563 -3.780 1.00 46.41 141 SER A O 1
ATOM 1120 N N . ILE A 1 142 ? 5.223 -15.407 -3.217 1.00 54.62 142 ILE A N 1
ATOM 1121 C CA . ILE A 1 142 ? 4.148 -15.153 -4.163 1.00 54.62 142 ILE A CA 1
ATOM 1122 C C . ILE A 1 142 ? 4.802 -14.916 -5.526 1.00 54.62 142 ILE A C 1
ATOM 1124 O O . ILE A 1 142 ? 5.332 -13.834 -5.765 1.00 54.62 142 ILE A O 1
ATOM 1128 N N . SER A 1 143 ? 4.782 -15.918 -6.409 1.00 57.16 143 SER A N 1
ATOM 1129 C CA . SER A 1 143 ? 5.060 -15.737 -7.840 1.00 57.16 143 SER A CA 1
ATOM 1130 C C . SER A 1 143 ? 3.861 -15.025 -8.476 1.00 57.16 143 SER A C 1
ATOM 1132 O O . SER A 1 143 ? 3.013 -15.635 -9.125 1.00 57.16 143 SER A O 1
ATOM 1134 N N . LEU A 1 144 ? 3.706 -13.739 -8.163 1.00 70.19 144 LEU A N 1
ATOM 1135 C CA . LEU A 1 144 ? 2.763 -12.869 -8.853 1.00 70.19 144 LEU A CA 1
ATOM 1136 C C . LEU A 1 144 ? 3.397 -12.513 -10.187 1.00 70.19 144 LEU A C 1
ATOM 1138 O O . LEU A 1 144 ? 4.382 -11.791 -10.202 1.00 70.19 144 LEU A O 1
ATOM 1142 N N . GLU A 1 145 ? 2.831 -13.023 -11.271 1.00 80.75 145 GLU A N 1
ATOM 1143 C CA . GLU A 1 145 ? 3.245 -12.715 -12.635 1.00 80.75 145 GLU A CA 1
ATOM 1144 C C . GLU A 1 145 ? 2.113 -11.970 -13.346 1.00 80.75 145 GLU A C 1
ATOM 1146 O O . GLU A 1 145 ? 0.930 -12.280 -13.171 1.00 80.75 145 GLU A O 1
ATOM 1151 N N . ILE A 1 146 ? 2.471 -10.962 -14.131 1.00 78.44 146 ILE A N 1
ATOM 1152 C CA . ILE A 1 146 ? 1.572 -10.264 -15.046 1.00 78.44 146 ILE A CA 1
ATOM 1153 C C . ILE A 1 146 ? 1.848 -10.864 -16.419 1.00 78.44 146 ILE A C 1
ATOM 1155 O O . ILE A 1 146 ? 2.928 -10.660 -16.958 1.00 78.44 146 ILE A O 1
ATOM 1159 N N . ASP A 1 147 ? 0.910 -11.646 -16.950 1.00 80.38 147 ASP A N 1
ATOM 1160 C CA . ASP A 1 147 ? 1.069 -12.354 -18.230 1.00 80.38 147 ASP A CA 1
ATOM 1161 C C . ASP A 1 147 ? 2.364 -13.197 -18.328 1.00 80.38 147 ASP A C 1
ATOM 1163 O O . ASP A 1 147 ? 2.977 -13.300 -19.386 1.00 80.38 147 ASP A O 1
ATOM 1167 N N . GLY A 1 148 ? 2.786 -13.810 -17.215 1.00 82.25 148 GLY A N 1
ATOM 1168 C CA . GLY A 1 148 ? 4.024 -14.602 -17.137 1.00 82.25 148 GLY A CA 1
ATOM 1169 C C . GLY A 1 148 ? 5.294 -13.788 -16.850 1.00 82.25 148 GLY A C 1
ATOM 1170 O O . GLY A 1 148 ? 6.387 -14.348 -16.806 1.00 82.25 148 GLY A O 1
ATOM 1171 N N . GLU A 1 149 ? 5.180 -12.472 -16.647 1.00 82.38 149 GLU A N 1
ATOM 1172 C CA . GLU A 1 149 ? 6.306 -11.589 -16.335 1.00 82.38 149 GLU A CA 1
ATOM 1173 C C . GLU A 1 149 ? 6.296 -11.118 -14.876 1.00 82.38 149 GLU A C 1
ATOM 1175 O O . GLU A 1 149 ? 5.254 -10.786 -14.308 1.00 82.38 149 GLU A O 1
ATOM 1180 N N . ASP A 1 150 ? 7.480 -11.007 -14.270 1.00 88.12 150 ASP A N 1
ATOM 1181 C CA . ASP A 1 150 ? 7.633 -10.364 -12.962 1.00 88.12 150 ASP A CA 1
ATOM 1182 C C . ASP A 1 150 ? 7.119 -8.903 -13.013 1.00 88.12 150 ASP A C 1
ATOM 1184 O O . ASP A 1 150 ? 7.478 -8.160 -13.931 1.00 88.12 150 ASP A O 1
ATOM 1188 N N . PRO A 1 151 ? 6.324 -8.430 -12.031 1.00 90.25 151 PRO A N 1
ATOM 1189 C CA . PRO A 1 151 ? 5.741 -7.092 -12.042 1.00 90.25 151 PRO A CA 1
ATOM 1190 C C . PRO A 1 151 ? 6.765 -5.963 -12.175 1.00 90.25 151 PRO A C 1
ATOM 1192 O O . PRO A 1 151 ? 6.444 -4.904 -12.718 1.00 90.25 151 PRO A O 1
ATOM 1195 N N . ARG A 1 152 ? 7.998 -6.153 -11.685 1.00 91.75 152 ARG A N 1
ATOM 1196 C CA . ARG A 1 152 ? 9.067 -5.153 -11.806 1.00 91.75 152 ARG A CA 1
ATOM 1197 C C . ARG A 1 152 ? 9.604 -5.133 -13.237 1.00 91.75 152 ARG A C 1
ATOM 1199 O O . ARG A 1 152 ? 9.806 -4.046 -13.778 1.00 91.75 152 ARG A O 1
ATOM 1206 N N . GLN A 1 153 ? 9.777 -6.305 -13.854 1.00 91.00 153 GLN A N 1
ATOM 1207 C CA . GLN A 1 153 ? 10.148 -6.446 -15.270 1.00 91.00 153 GLN A CA 1
ATOM 1208 C C . GLN A 1 153 ? 9.084 -5.860 -16.195 1.00 91.00 153 GLN A C 1
ATOM 1210 O O . GLN A 1 153 ? 9.411 -5.028 -17.042 1.00 91.00 153 GLN A O 1
ATOM 1215 N N . PHE A 1 154 ? 7.814 -6.195 -15.961 1.00 91.75 154 PHE A N 1
ATOM 1216 C CA . PHE A 1 154 ? 6.687 -5.648 -16.709 1.00 91.75 154 PHE A CA 1
ATOM 1217 C C . PHE A 1 154 ? 6.678 -4.112 -16.667 1.00 91.75 154 PHE A C 1
ATOM 1219 O O . PHE A 1 154 ? 6.587 -3.451 -17.702 1.00 91.75 154 PHE A O 1
ATOM 1226 N N . LEU A 1 155 ? 6.834 -3.509 -15.480 1.00 93.00 155 LEU A N 1
ATOM 1227 C CA . LEU A 1 155 ? 6.860 -2.048 -15.340 1.00 93.00 155 LEU A CA 1
ATOM 1228 C C . LEU A 1 155 ? 8.079 -1.402 -16.009 1.00 93.00 155 LEU A C 1
ATOM 1230 O O . LEU A 1 155 ? 7.952 -0.308 -16.563 1.00 93.00 155 LEU A O 1
ATOM 1234 N N . ALA A 1 156 ? 9.241 -2.054 -15.980 1.00 91.69 156 ALA A N 1
ATOM 1235 C CA . ALA A 1 156 ? 10.431 -1.567 -16.671 1.00 91.69 156 ALA A CA 1
ATOM 1236 C C . ALA A 1 156 ? 10.274 -1.638 -18.200 1.00 91.69 156 ALA A C 1
ATOM 1238 O O . ALA A 1 156 ? 10.577 -0.663 -18.892 1.00 91.69 156 ALA A O 1
ATOM 1239 N N . GLY A 1 157 ? 9.732 -2.741 -18.725 1.00 91.31 157 GLY A N 1
ATOM 1240 C CA . GLY A 1 157 ? 9.390 -2.884 -20.142 1.00 91.31 157 GLY A CA 1
ATOM 1241 C C . GLY A 1 157 ? 8.338 -1.864 -20.583 1.00 91.31 157 GLY A C 1
ATOM 1242 O O . GLY A 1 157 ? 8.510 -1.186 -21.599 1.00 91.31 157 GLY A O 1
ATOM 1243 N N .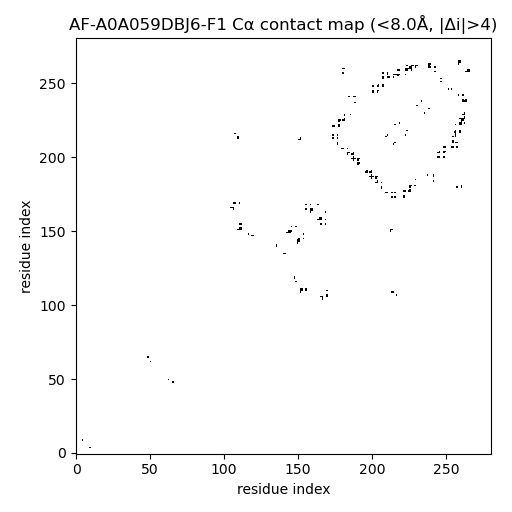 LEU A 1 158 ? 7.293 -1.667 -19.773 1.00 91.62 158 LEU A N 1
ATOM 1244 C CA . LEU A 1 158 ? 6.259 -0.660 -20.009 1.00 91.62 158 LEU A CA 1
ATOM 1245 C C . LEU A 1 158 ? 6.835 0.762 -20.024 1.00 91.62 158 LEU A C 1
ATOM 1247 O O . LEU A 1 158 ? 6.475 1.551 -20.898 1.00 91.62 158 LEU A O 1
ATOM 1251 N N . ALA A 1 159 ? 7.741 1.093 -19.099 1.00 93.88 159 ALA A N 1
ATOM 1252 C CA . ALA A 1 159 ? 8.427 2.384 -19.092 1.00 93.88 159 ALA A CA 1
ATOM 1253 C C . ALA A 1 159 ? 9.201 2.609 -20.400 1.00 93.88 159 ALA A C 1
ATOM 1255 O O . ALA A 1 159 ? 9.062 3.670 -21.010 1.00 93.88 159 ALA A O 1
ATOM 1256 N N . GLY A 1 160 ? 9.920 1.590 -20.881 1.00 91.12 160 GLY A N 1
ATOM 1257 C CA . GLY A 1 160 ? 10.593 1.619 -22.182 1.00 91.12 160 GLY A CA 1
ATOM 1258 C C . GLY A 1 160 ? 9.628 1.848 -23.351 1.00 91.12 160 GLY A C 1
ATOM 1259 O O . GLY A 1 160 ? 9.854 2.743 -24.164 1.00 91.12 160 GLY A O 1
ATOM 1260 N N . ASN A 1 161 ? 8.515 1.111 -23.394 1.00 93.12 161 ASN A N 1
ATOM 1261 C CA . ASN A 1 161 ? 7.513 1.204 -24.465 1.00 93.12 161 ASN A CA 1
ATOM 1262 C C . ASN A 1 161 ? 6.818 2.574 -24.530 1.00 93.12 161 ASN A C 1
ATOM 1264 O O . ASN A 1 161 ? 6.459 3.040 -25.611 1.00 93.12 161 ASN A O 1
ATOM 1268 N N . VAL A 1 162 ? 6.637 3.233 -23.382 1.00 93.88 162 VAL A N 1
ATOM 1269 C CA . VAL A 1 162 ? 6.027 4.572 -23.285 1.00 93.88 162 VAL A CA 1
ATOM 1270 C C . VAL A 1 162 ? 7.074 5.693 -23.445 1.00 93.88 162 VAL A C 1
ATOM 1272 O O . VAL A 1 162 ? 6.719 6.869 -23.511 1.00 93.88 162 VAL A O 1
ATOM 1275 N N .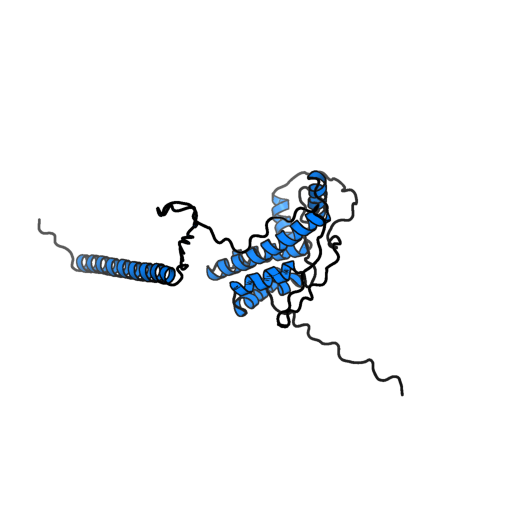 GLY A 1 163 ? 8.366 5.359 -23.542 1.00 91.75 163 GLY A N 1
ATOM 1276 C CA . GLY A 1 163 ? 9.456 6.336 -23.648 1.00 91.75 163 GLY A CA 1
ATOM 1277 C C . GLY A 1 163 ? 9.737 7.084 -22.339 1.00 91.75 163 GLY A C 1
ATOM 1278 O O . GLY A 1 163 ? 10.194 8.227 -22.356 1.00 91.75 163 GLY A O 1
ATOM 1279 N N . LEU A 1 164 ? 9.432 6.466 -21.197 1.00 93.06 164 LEU A N 1
ATOM 1280 C CA . LEU A 1 164 ? 9.636 7.028 -19.869 1.00 93.06 164 LEU A CA 1
ATOM 1281 C C . LEU A 1 164 ? 11.003 6.613 -19.309 1.00 93.06 164 LEU A C 1
ATOM 1283 O O . LEU A 1 164 ? 11.331 5.433 -19.248 1.00 93.06 164 LEU A O 1
ATOM 1287 N N . GLU A 1 165 ? 11.788 7.582 -18.835 1.00 91.31 165 GLU A N 1
ATOM 1288 C CA . GLU A 1 165 ? 13.069 7.315 -18.168 1.00 91.31 165 GLU A CA 1
ATOM 1289 C C . GLU A 1 165 ? 12.878 6.382 -16.959 1.00 91.31 165 GLU A C 1
ATOM 1291 O O . GLU A 1 165 ? 12.020 6.641 -16.111 1.00 91.31 165 GLU A O 1
ATOM 1296 N N . ASN A 1 166 ? 13.725 5.357 -16.814 1.00 89.62 166 ASN A N 1
ATOM 1297 C CA . ASN A 1 166 ? 13.620 4.375 -15.723 1.00 89.62 166 ASN A CA 1
ATOM 1298 C C . ASN A 1 166 ? 13.609 5.024 -14.330 1.00 89.62 166 ASN A C 1
ATOM 1300 O O . ASN A 1 166 ? 12.826 4.633 -13.473 1.00 89.62 166 ASN A O 1
ATOM 1304 N N . ILE A 1 167 ? 14.426 6.061 -14.106 1.00 90.62 167 ILE A N 1
ATOM 1305 C CA . ILE A 1 167 ? 14.473 6.783 -12.820 1.00 90.62 167 ILE A CA 1
ATOM 1306 C C . ILE A 1 167 ? 13.127 7.463 -12.539 1.00 90.62 167 ILE A C 1
ATOM 1308 O O . ILE A 1 167 ? 12.602 7.418 -11.424 1.00 90.62 167 ILE A O 1
ATOM 1312 N N . ARG A 1 168 ? 12.530 8.070 -13.568 1.00 92.06 168 ARG A N 1
ATOM 1313 C CA . ARG A 1 168 ? 11.225 8.722 -13.468 1.00 92.06 168 ARG A CA 1
ATOM 1314 C C . ARG A 1 168 ? 10.118 7.699 -13.235 1.00 92.06 168 ARG A C 1
ATOM 1316 O O . ARG A 1 168 ? 9.277 7.931 -12.370 1.00 92.06 168 ARG A O 1
ATOM 1323 N N . ALA A 1 169 ? 10.141 6.583 -13.957 1.00 94.12 169 ALA A N 1
ATOM 1324 C CA . ALA A 1 169 ? 9.206 5.479 -13.786 1.00 94.12 169 ALA A CA 1
ATOM 1325 C C . ALA A 1 169 ? 9.271 4.906 -12.362 1.00 94.12 169 ALA A C 1
ATOM 1327 O O . ALA A 1 169 ? 8.252 4.856 -11.675 1.00 94.12 169 ALA A O 1
ATOM 1328 N N . ALA A 1 170 ? 10.474 4.594 -11.876 1.00 92.25 170 ALA A N 1
ATOM 1329 C CA . ALA A 1 170 ? 10.707 4.116 -10.518 1.00 92.25 170 ALA A CA 1
ATOM 1330 C C . ALA A 1 170 ? 10.156 5.084 -9.463 1.00 92.25 170 ALA A C 1
ATOM 1332 O O . ALA A 1 170 ? 9.471 4.661 -8.535 1.00 92.25 170 ALA A O 1
ATOM 1333 N N . ARG A 1 171 ? 10.378 6.394 -9.632 1.00 92.56 171 ARG A N 1
ATOM 1334 C CA . ARG A 1 171 ? 9.849 7.408 -8.709 1.00 92.56 171 ARG A CA 1
ATOM 1335 C C . ARG A 1 171 ? 8.321 7.473 -8.713 1.00 92.56 171 ARG A C 1
ATOM 1337 O O . ARG A 1 171 ? 7.724 7.651 -7.654 1.00 92.56 171 ARG A O 1
ATOM 1344 N N . ILE A 1 172 ? 7.682 7.317 -9.875 1.00 94.44 172 ILE A N 1
ATOM 1345 C CA . ILE A 1 172 ? 6.215 7.241 -9.965 1.00 94.44 172 ILE A CA 1
ATOM 1346 C C . ILE A 1 172 ? 5.705 6.006 -9.222 1.00 94.44 172 ILE A C 1
ATOM 1348 O O . ILE A 1 172 ? 4.751 6.123 -8.456 1.00 94.44 172 ILE A O 1
ATOM 1352 N N . VAL A 1 173 ? 6.353 4.852 -9.401 1.00 95.19 173 VAL A N 1
ATOM 1353 C CA . VAL A 1 173 ? 5.987 3.616 -8.695 1.00 95.19 173 VAL A CA 1
ATOM 1354 C C . VAL A 1 173 ? 6.149 3.792 -7.187 1.00 95.19 173 VAL A C 1
ATOM 1356 O O . VAL A 1 173 ? 5.194 3.540 -6.461 1.00 95.19 173 VAL A O 1
ATOM 1359 N N . SER A 1 174 ? 7.279 4.312 -6.700 1.00 93.88 174 SER A N 1
ATOM 1360 C CA . SER A 1 174 ? 7.486 4.573 -5.265 1.00 93.88 174 SER A CA 1
ATOM 1361 C C . SER A 1 174 ? 6.433 5.522 -4.683 1.00 93.88 174 SER A C 1
ATOM 1363 O O . SER A 1 174 ? 5.862 5.253 -3.625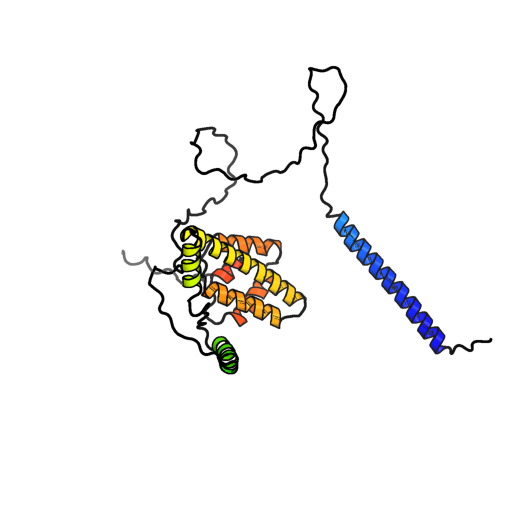 1.00 93.88 174 SER A O 1
ATOM 1365 N N . ALA A 1 175 ? 6.107 6.604 -5.397 1.00 94.81 175 ALA A N 1
ATOM 1366 C CA . ALA A 1 175 ? 5.053 7.528 -4.986 1.00 94.81 175 ALA A CA 1
ATOM 1367 C C . ALA A 1 175 ? 3.664 6.862 -4.980 1.00 94.81 175 ALA A C 1
ATOM 1369 O O . ALA A 1 175 ? 2.854 7.121 -4.087 1.00 94.81 175 ALA A O 1
ATOM 1370 N N . ALA A 1 176 ? 3.387 5.988 -5.952 1.00 95.88 176 ALA A N 1
ATOM 1371 C CA . ALA A 1 176 ? 2.143 5.231 -6.026 1.00 95.88 176 ALA A CA 1
ATOM 1372 C C . ALA A 1 176 ? 2.032 4.201 -4.894 1.00 95.88 176 ALA A C 1
ATOM 1374 O O . ALA A 1 176 ? 0.963 4.092 -4.291 1.00 95.88 176 ALA A O 1
ATOM 1375 N N . VAL A 1 177 ? 3.127 3.506 -4.564 1.00 95.69 177 VAL A N 1
ATOM 1376 C CA . VAL A 1 177 ? 3.212 2.605 -3.407 1.00 95.69 177 VAL A CA 1
ATOM 1377 C C . VAL A 1 177 ? 2.858 3.381 -2.147 1.00 95.69 177 VAL A C 1
ATOM 1379 O O . VAL A 1 177 ? 1.899 3.020 -1.479 1.00 95.69 177 VAL A O 1
ATOM 1382 N N . ALA A 1 178 ? 3.499 4.522 -1.901 1.00 95.94 178 ALA A N 1
ATOM 1383 C CA . ALA A 1 178 ? 3.217 5.366 -0.740 1.00 95.94 178 ALA A CA 1
ATOM 1384 C C . ALA A 1 178 ? 1.764 5.848 -0.661 1.00 95.94 178 ALA A C 1
ATOM 1386 O O . ALA A 1 178 ? 1.103 5.730 0.377 1.00 95.94 178 ALA A O 1
ATOM 1387 N N . ALA A 1 179 ? 1.224 6.350 -1.772 1.00 96.06 179 ALA A N 1
ATOM 1388 C CA . ALA A 1 179 ? -0.173 6.761 -1.839 1.00 96.06 179 ALA A CA 1
ATOM 1389 C C . ALA A 1 179 ? -1.121 5.589 -1.533 1.00 96.06 179 ALA A C 1
ATOM 1391 O O . ALA A 1 179 ? -2.105 5.756 -0.800 1.00 96.06 179 ALA A O 1
ATOM 1392 N N . ARG A 1 180 ? -0.808 4.393 -2.047 1.00 95.94 180 ARG A N 1
ATOM 1393 C CA . ARG A 1 180 ? -1.584 3.177 -1.802 1.00 95.94 180 ARG A CA 1
ATOM 1394 C C . ARG A 1 180 ? -1.477 2.726 -0.349 1.00 95.94 180 ARG A C 1
ATOM 1396 O O . ARG A 1 180 ? -2.520 2.448 0.234 1.00 95.94 180 ARG A O 1
ATOM 1403 N N . THR A 1 181 ? -0.287 2.738 0.249 1.00 96.19 181 THR A N 1
ATOM 1404 C CA . THR A 1 181 ? -0.054 2.433 1.670 1.00 96.19 181 THR A CA 1
ATOM 1405 C C . THR A 1 181 ? -0.942 3.290 2.556 1.00 96.19 181 THR A C 1
ATOM 1407 O O . THR A 1 181 ? -1.725 2.768 3.351 1.00 96.19 181 THR A O 1
ATOM 1410 N N . ARG A 1 182 ? -0.925 4.611 2.344 1.00 96.81 182 ARG A N 1
ATOM 1411 C CA . ARG A 1 182 ? -1.791 5.535 3.082 1.00 96.81 182 ARG A CA 1
ATOM 1412 C C . ARG A 1 182 ? -3.272 5.194 2.912 1.00 96.81 182 ARG A C 1
ATOM 1414 O O . ARG A 1 182 ? -4.004 5.119 3.896 1.00 96.81 182 ARG A O 1
ATOM 1421 N N . SER A 1 183 ? -3.724 5.042 1.667 1.00 96.81 183 SER A N 1
ATOM 1422 C CA . SER A 1 183 ? -5.136 4.788 1.370 1.00 96.81 183 SER A CA 1
ATOM 1423 C C . SER A 1 183 ? -5.619 3.487 2.002 1.00 96.81 183 SER A C 1
ATOM 1425 O O . SER A 1 183 ? -6.717 3.453 2.550 1.00 96.81 183 SER A O 1
ATOM 1427 N N . VAL A 1 184 ? -4.806 2.431 1.943 1.00 95.94 184 VAL A N 1
ATOM 1428 C CA . VAL A 1 184 ? -5.143 1.119 2.498 1.00 95.94 184 VAL A CA 1
ATOM 1429 C C . VAL A 1 184 ? -5.271 1.185 4.014 1.00 95.94 184 VAL A C 1
ATOM 1431 O O . VAL A 1 184 ? -6.252 0.668 4.534 1.00 95.94 184 VAL A O 1
ATOM 1434 N N . PHE A 1 185 ? -4.371 1.867 4.726 1.00 96.62 185 PHE A N 1
ATOM 1435 C CA . PHE A 1 185 ? -4.506 2.015 6.180 1.00 96.62 185 PHE A CA 1
ATOM 1436 C C . PHE A 1 185 ? -5.790 2.740 6.587 1.00 96.62 185 PHE A C 1
ATOM 1438 O O . PHE A 1 185 ? -6.476 2.320 7.516 1.00 96.62 185 PHE A O 1
ATOM 1445 N N . LEU A 1 186 ? -6.151 3.801 5.865 1.00 97.19 186 LEU A N 1
ATOM 1446 C CA . LEU A 1 186 ? -7.389 4.536 6.126 1.00 97.19 186 LEU A CA 1
ATOM 1447 C C . LEU A 1 186 ? -8.635 3.705 5.800 1.00 97.19 186 LEU A C 1
ATOM 1449 O O . LEU A 1 186 ? -9.617 3.768 6.536 1.00 97.19 186 LEU A O 1
ATOM 1453 N N . GLN A 1 187 ? -8.595 2.921 4.720 1.00 96.44 187 GLN A N 1
ATOM 1454 C CA . GLN A 1 187 ? -9.680 2.011 4.344 1.00 96.44 187 GLN A CA 1
ATOM 1455 C C . GLN A 1 187 ? -9.831 0.871 5.348 1.00 96.44 187 GLN A C 1
ATOM 1457 O O . GLN A 1 187 ? -10.938 0.630 5.814 1.00 96.44 187 GLN A O 1
ATOM 1462 N N . ALA A 1 188 ? -8.731 0.224 5.735 1.00 95.81 188 ALA A N 1
ATOM 1463 C CA . ALA A 1 188 ? -8.731 -0.831 6.740 1.00 95.81 188 ALA A CA 1
ATOM 1464 C C . ALA A 1 188 ? -9.288 -0.319 8.073 1.00 95.81 188 ALA A C 1
ATOM 1466 O O . ALA A 1 188 ? -10.130 -0.974 8.675 1.00 95.81 188 ALA A O 1
ATOM 1467 N N . TRP A 1 189 ? -8.904 0.891 8.492 1.00 97.31 189 TRP A N 1
ATOM 1468 C CA . TRP A 1 189 ? -9.478 1.514 9.684 1.00 97.31 189 TRP A CA 1
ATOM 1469 C C . TRP A 1 189 ? -10.980 1.791 9.544 1.00 97.31 189 TRP A C 1
ATOM 1471 O O . TRP A 1 189 ? -11.749 1.554 10.472 1.00 97.31 189 TRP A O 1
ATOM 1481 N N . ALA A 1 190 ? -11.422 2.285 8.386 1.00 97.00 190 ALA A N 1
ATOM 1482 C CA . ALA A 1 190 ? -12.839 2.531 8.144 1.00 97.00 190 ALA A CA 1
ATOM 1483 C C . ALA A 1 190 ? -13.668 1.236 8.177 1.00 97.00 190 ALA A C 1
ATOM 1485 O O . ALA A 1 190 ? -14.747 1.238 8.766 1.00 97.00 190 ALA A O 1
ATOM 1486 N N . LEU A 1 191 ? -13.159 0.153 7.584 1.00 95.19 191 LEU A N 1
ATOM 1487 C CA . LEU A 1 191 ? -13.786 -1.174 7.588 1.00 95.19 191 LEU A CA 1
ATOM 1488 C C . LEU A 1 191 ? -13.829 -1.772 8.996 1.00 95.19 191 LEU A C 1
ATOM 1490 O O . LEU A 1 191 ? -14.862 -2.287 9.415 1.00 95.19 191 LEU A O 1
ATOM 1494 N N . GLU A 1 192 ? -12.757 -1.606 9.768 1.00 93.50 192 GLU A N 1
ATOM 1495 C CA . GLU A 1 192 ? -12.717 -2.033 11.165 1.00 93.50 192 GLU A CA 1
ATOM 1496 C C . GLU A 1 192 ? -13.797 -1.329 11.999 1.00 93.50 192 GLU A C 1
ATOM 1498 O O . GLU A 1 192 ? -14.549 -1.966 12.733 1.00 93.50 192 GLU A O 1
ATOM 1503 N N . MET A 1 193 ? -13.953 -0.013 11.823 1.00 94.94 193 MET A N 1
ATOM 1504 C CA . MET A 1 193 ? -15.011 0.755 12.489 1.00 94.94 193 MET A CA 1
ATOM 1505 C C . MET A 1 193 ? -16.426 0.369 12.026 1.00 94.94 193 MET A C 1
ATOM 1507 O O . MET A 1 193 ? -17.393 0.656 12.734 1.00 94.94 193 MET A O 1
ATOM 1511 N N . GLN A 1 194 ? -16.560 -0.253 10.852 1.00 95.88 194 GLN A N 1
ATOM 1512 C CA . GLN A 1 194 ? -17.820 -0.795 10.333 1.00 95.88 194 GLN A CA 1
ATOM 1513 C C . GLN A 1 194 ? -18.098 -2.226 10.823 1.00 95.88 194 GLN A C 1
ATOM 1515 O O . GLN A 1 194 ? -19.208 -2.715 10.632 1.00 95.88 194 GLN A O 1
ATOM 1520 N N . GLY A 1 195 ? -17.138 -2.874 11.492 1.00 93.31 195 GLY A N 1
ATOM 1521 C CA . GLY A 1 195 ? -17.233 -4.271 11.925 1.00 93.31 195 GLY A CA 1
ATOM 1522 C C . GLY A 1 195 ? -16.860 -5.289 10.841 1.00 93.31 195 GLY A C 1
ATOM 1523 O O . GLY A 1 195 ? -16.921 -6.491 11.095 1.00 93.31 195 GLY A O 1
ATOM 1524 N N . GLU A 1 196 ? -16.425 -4.831 9.665 1.00 93.81 196 GLU A N 1
ATOM 1525 C CA . GLU A 1 196 ? -16.023 -5.665 8.525 1.00 93.81 196 GLU A CA 1
ATOM 1526 C C . GLU A 1 196 ? -14.555 -6.104 8.653 1.00 93.81 196 GLU A C 1
ATOM 1528 O O . GLU A 1 196 ? -13.697 -5.822 7.811 1.00 93.81 196 GLU A O 1
ATOM 1533 N N . HIS A 1 197 ? -14.247 -6.804 9.747 1.00 92.56 197 HIS A N 1
ATOM 1534 C CA . HIS A 1 197 ? -12.874 -7.167 10.112 1.00 92.56 197 HIS A CA 1
ATOM 1535 C C . HIS A 1 197 ? -12.168 -8.004 9.029 1.00 92.56 197 HIS A C 1
ATOM 1537 O O . HIS A 1 197 ? -10.996 -7.792 8.725 1.00 92.56 197 HIS A O 1
ATOM 1543 N N . SER A 1 198 ? -12.884 -8.939 8.395 1.00 89.94 198 SER A N 1
ATOM 1544 C CA . SER A 1 198 ? -12.302 -9.797 7.352 1.00 89.94 198 SER A CA 1
ATOM 1545 C C . SER A 1 198 ? -11.862 -9.012 6.109 1.00 89.94 198 SER A C 1
ATOM 1547 O O . SER A 1 198 ? -10.798 -9.290 5.550 1.00 89.94 198 SER A O 1
ATOM 1549 N N . GLU A 1 199 ? -12.623 -7.984 5.721 1.00 91.81 199 GLU A N 1
ATOM 1550 C CA . GLU A 1 199 ? -12.264 -7.097 4.616 1.00 91.81 199 GLU A CA 1
ATOM 1551 C C . GLU A 1 199 ? -11.080 -6.203 4.996 1.00 91.81 199 GLU A C 1
ATOM 1553 O O . GLU A 1 199 ? -10.151 -6.039 4.202 1.00 91.81 199 GLU A O 1
ATOM 1558 N N . ALA A 1 200 ? -11.051 -5.691 6.232 1.00 91.62 200 ALA A N 1
ATOM 1559 C CA . ALA A 1 200 ? -9.915 -4.924 6.739 1.00 91.62 200 ALA A CA 1
ATOM 1560 C C . ALA A 1 200 ? -8.606 -5.734 6.657 1.00 91.62 200 ALA A C 1
ATOM 1562 O O . ALA A 1 200 ? -7.601 -5.232 6.144 1.00 91.62 200 ALA A O 1
ATOM 1563 N N . LEU A 1 201 ? -8.623 -7.009 7.066 1.00 90.62 201 LEU A N 1
ATOM 1564 C CA . LEU A 1 201 ? -7.462 -7.900 6.949 1.00 90.62 201 LEU A CA 1
ATOM 1565 C C . LEU A 1 201 ? -7.068 -8.168 5.490 1.00 90.62 201 LEU A C 1
ATOM 1567 O O . LEU A 1 201 ? -5.876 -8.197 5.183 1.00 90.62 201 LEU A O 1
ATOM 1571 N N . ALA A 1 202 ? -8.028 -8.323 4.573 1.00 88.62 202 ALA A N 1
ATOM 1572 C CA . ALA A 1 202 ? -7.737 -8.493 3.146 1.00 88.62 202 ALA A CA 1
ATOM 1573 C C . ALA A 1 202 ? -7.038 -7.254 2.554 1.00 88.62 202 ALA A C 1
ATOM 1575 O O . ALA A 1 202 ? -6.048 -7.374 1.824 1.00 88.62 202 ALA A O 1
ATOM 1576 N N . HIS A 1 203 ? -7.494 -6.058 2.932 1.00 90.19 203 HIS A N 1
ATOM 1577 C CA . HIS A 1 203 ? -6.843 -4.801 2.573 1.00 90.19 203 HIS A CA 1
ATOM 1578 C C . HIS A 1 203 ? -5.411 -4.728 3.125 1.00 90.19 203 HIS A C 1
ATOM 1580 O O . HIS A 1 203 ? -4.485 -4.428 2.365 1.00 90.19 203 HIS A O 1
ATOM 1586 N N . LEU A 1 204 ? -5.197 -5.066 4.400 1.00 91.44 204 LEU A N 1
ATOM 1587 C CA . LEU A 1 204 ? -3.855 -5.095 4.995 1.00 91.44 204 LEU A CA 1
ATOM 1588 C C . LEU A 1 204 ? -2.950 -6.158 4.349 1.00 91.44 204 LEU A C 1
ATOM 1590 O O . LEU A 1 204 ? -1.776 -5.897 4.098 1.00 91.44 204 LEU A O 1
ATOM 1594 N N . SER A 1 205 ? -3.495 -7.317 3.976 1.00 89.31 205 SER A N 1
ATOM 1595 C CA . SER A 1 205 ? -2.759 -8.335 3.216 1.00 89.31 205 SER A CA 1
ATOM 1596 C C . SER A 1 205 ? -2.240 -7.776 1.897 1.00 89.31 205 SER A C 1
ATOM 1598 O O . SER A 1 205 ? -1.062 -7.930 1.569 1.00 89.31 205 SER A O 1
ATOM 1600 N N . SER A 1 206 ? -3.094 -7.041 1.175 1.00 89.12 206 SER A N 1
ATOM 1601 C CA . SER A 1 206 ? -2.722 -6.455 -0.113 1.00 89.12 206 SER A CA 1
ATOM 1602 C C . SER A 1 206 ? -1.532 -5.497 -0.004 1.00 89.12 206 SER A C 1
ATOM 1604 O O . SER A 1 206 ? -0.683 -5.482 -0.898 1.00 89.12 206 SER A O 1
ATOM 1606 N N . ILE A 1 207 ? -1.414 -4.741 1.099 1.00 91.12 207 ILE A N 1
ATOM 1607 C CA . ILE A 1 207 ? -0.274 -3.838 1.280 1.00 91.12 207 ILE A CA 1
ATOM 1608 C C . ILE A 1 207 ? 1.006 -4.575 1.679 1.00 91.12 207 ILE A C 1
ATOM 1610 O O . ILE A 1 207 ? 2.082 -4.176 1.231 1.00 91.12 207 ILE A O 1
ATOM 1614 N N . CYS A 1 208 ? 0.910 -5.693 2.412 1.00 88.88 208 CYS A N 1
ATOM 1615 C CA . CYS A 1 208 ? 2.061 -6.569 2.646 1.00 88.88 208 CYS A CA 1
ATOM 1616 C C . CYS A 1 208 ? 2.656 -7.046 1.313 1.00 88.88 208 CYS A C 1
ATOM 1618 O O . CYS A 1 208 ? 3.862 -6.948 1.105 1.00 88.88 208 CYS A O 1
ATOM 1620 N N . VAL A 1 209 ? 1.805 -7.533 0.402 1.00 87.06 209 VAL A N 1
ATOM 1621 C CA . VAL A 1 209 ? 2.227 -8.002 -0.927 1.00 87.06 209 VAL A CA 1
ATOM 1622 C C . VAL A 1 209 ? 2.843 -6.861 -1.736 1.00 87.06 209 VAL A C 1
ATOM 1624 O O . VAL A 1 209 ? 3.903 -7.031 -2.333 1.00 87.06 209 VAL A O 1
ATOM 1627 N N . LEU A 1 210 ? 2.239 -5.670 -1.704 1.00 90.06 210 LEU A N 1
ATOM 1628 C CA . LEU A 1 210 ? 2.777 -4.509 -2.411 1.00 90.06 210 LEU A CA 1
ATOM 1629 C C . LEU A 1 210 ? 4.191 -4.143 -1.937 1.00 90.06 210 LEU A C 1
ATOM 1631 O O . LEU A 1 2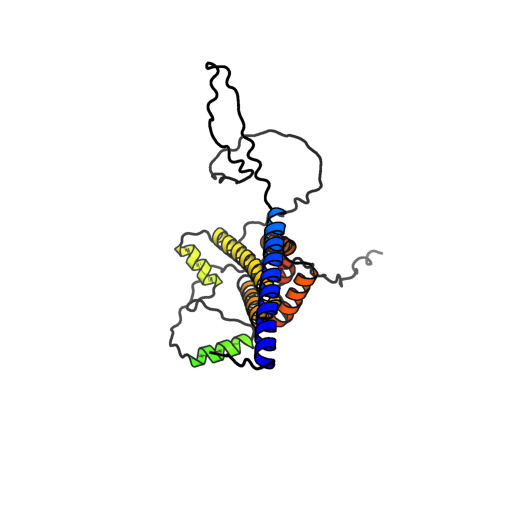10 ? 5.052 -3.887 -2.771 1.00 90.06 210 LEU A O 1
ATOM 1635 N N . HIS A 1 211 ? 4.442 -4.150 -0.625 1.00 90.56 211 HIS A N 1
ATOM 1636 C CA . HIS A 1 211 ? 5.765 -3.858 -0.060 1.00 90.56 211 HIS A CA 1
ATOM 1637 C C . HIS A 1 211 ? 6.778 -4.994 -0.280 1.00 90.56 211 HIS A C 1
ATOM 1639 O O . HIS A 1 211 ? 7.978 -4.742 -0.251 1.00 90.56 211 HIS A O 1
ATOM 1645 N N . GLN A 1 212 ? 6.331 -6.229 -0.525 1.00 87.56 212 GLN A N 1
ATOM 1646 C CA . GLN A 1 212 ? 7.213 -7.320 -0.958 1.00 87.56 212 GLN A CA 1
ATOM 1647 C C . GLN A 1 212 ? 7.645 -7.138 -2.420 1.00 87.56 212 GLN A C 1
ATOM 1649 O O . GL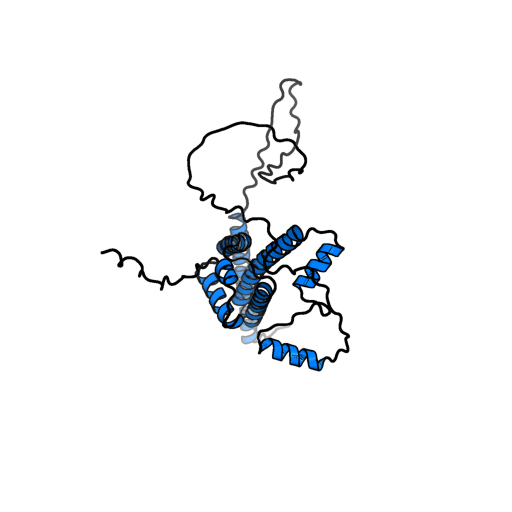N A 1 212 ? 8.821 -7.299 -2.755 1.00 87.56 212 GLN A O 1
ATOM 1654 N N . ILE A 1 213 ? 6.709 -6.757 -3.296 1.00 88.00 213 ILE A N 1
ATOM 1655 C CA . ILE A 1 213 ? 6.998 -6.538 -4.718 1.00 88.00 213 ILE A CA 1
ATOM 1656 C C . ILE A 1 213 ? 7.792 -5.247 -4.912 1.00 88.00 213 ILE A C 1
ATOM 1658 O O . ILE A 1 213 ? 8.784 -5.262 -5.625 1.00 88.00 213 ILE A O 1
ATOM 1662 N N . PHE A 1 214 ? 7.422 -4.146 -4.269 1.00 91.31 214 PHE A N 1
ATOM 1663 C CA . PHE A 1 214 ? 8.089 -2.852 -4.416 1.00 91.31 214 PHE A CA 1
ATOM 1664 C C . PHE A 1 214 ? 8.558 -2.358 -3.048 1.00 91.31 214 PHE A C 1
ATOM 1666 O O . PHE A 1 214 ? 7.924 -1.464 -2.482 1.00 91.31 214 PHE A O 1
ATOM 1673 N N . PRO A 1 215 ? 9.632 -2.944 -2.486 1.00 90.25 215 PRO A N 1
ATOM 1674 C CA . PRO A 1 215 ? 10.110 -2.579 -1.163 1.00 90.25 215 PRO A CA 1
ATOM 1675 C C . PRO A 1 215 ? 10.537 -1.108 -1.151 1.00 90.25 215 PRO A C 1
ATOM 1677 O O . PRO A 1 215 ? 11.474 -0.732 -1.867 1.00 90.25 215 PRO A O 1
ATOM 1680 N N . PRO A 1 216 ? 9.857 -0.247 -0.367 1.00 90.12 216 PRO A N 1
ATOM 1681 C CA . PRO A 1 216 ? 10.339 1.102 -0.126 1.00 90.12 216 PRO A CA 1
ATOM 1682 C C . PRO A 1 216 ? 11.692 1.040 0.576 1.00 90.12 216 PRO A C 1
ATOM 1684 O O . PRO A 1 216 ? 11.953 0.111 1.341 1.00 90.12 216 PRO A O 1
ATOM 1687 N N . ARG A 1 217 ? 12.538 2.046 0.341 1.00 87.31 217 ARG A N 1
ATOM 1688 C CA . ARG A 1 217 ? 13.776 2.184 1.112 1.00 87.31 217 ARG A CA 1
ATOM 1689 C C . ARG A 1 217 ? 13.427 2.475 2.569 1.00 87.31 217 ARG A C 1
ATOM 1691 O O . ARG A 1 217 ? 12.454 3.187 2.834 1.00 87.31 217 ARG A O 1
ATOM 1698 N N . ASP A 1 218 ? 14.241 1.953 3.475 1.00 83.50 218 ASP A N 1
ATOM 1699 C CA . ASP A 1 218 ? 14.171 2.315 4.887 1.00 83.50 218 ASP A CA 1
ATOM 1700 C C . ASP A 1 218 ? 14.369 3.833 5.029 1.00 83.50 218 ASP A C 1
ATOM 1702 O O . ASP A 1 218 ? 15.255 4.409 4.387 1.00 83.50 218 ASP A O 1
ATOM 1706 N N . PHE A 1 219 ? 13.548 4.479 5.859 1.00 81.50 219 PHE A N 1
ATOM 1707 C CA . PHE A 1 219 ? 13.584 5.928 6.101 1.00 81.50 219 PHE A CA 1
ATOM 1708 C C . PHE A 1 219 ? 13.390 6.755 4.822 1.00 81.50 219 PHE A C 1
ATOM 1710 O O . PHE A 1 219 ? 14.086 7.747 4.577 1.00 81.50 219 PHE A O 1
ATOM 1717 N N . SER A 1 220 ? 12.462 6.322 3.968 1.00 87.88 220 SER A N 1
ATOM 1718 C CA . SER A 1 220 ? 12.191 6.991 2.695 1.00 87.88 220 SER A CA 1
ATOM 1719 C C . SER A 1 220 ? 11.290 8.218 2.883 1.00 87.88 220 SER A C 1
ATOM 1721 O O . SER A 1 220 ? 10.319 8.169 3.644 1.00 87.88 220 SER A O 1
ATOM 1723 N N . PRO A 1 221 ? 11.537 9.323 2.151 1.00 90.00 221 PRO A N 1
ATOM 1724 C CA . PRO A 1 221 ? 10.684 10.510 2.235 1.00 90.00 221 PRO A CA 1
ATOM 1725 C C . PRO A 1 221 ? 9.231 10.195 1.850 1.00 90.00 221 PRO A C 1
ATOM 1727 O O . PRO A 1 221 ? 8.298 10.840 2.327 1.00 90.00 221 PRO A O 1
ATOM 1730 N N . GLU A 1 222 ? 9.013 9.190 1.003 1.00 93.31 222 GLU A N 1
ATOM 1731 C CA . GLU A 1 222 ? 7.687 8.701 0.661 1.00 93.31 222 GLU A CA 1
ATOM 1732 C C . GLU A 1 222 ? 6.947 8.114 1.873 1.00 93.31 222 GLU A C 1
ATOM 1734 O O . GLU A 1 222 ? 5.785 8.468 2.086 1.00 93.31 222 GLU A O 1
ATOM 1739 N N . MET A 1 223 ? 7.589 7.258 2.678 1.00 93.81 223 MET A N 1
ATOM 1740 C CA . MET A 1 223 ? 6.962 6.675 3.872 1.00 93.81 223 MET A CA 1
ATOM 1741 C C . MET A 1 223 ? 6.817 7.694 5.006 1.00 93.81 223 MET A C 1
ATOM 1743 O O . MET A 1 223 ? 5.776 7.706 5.665 1.00 93.81 223 MET A O 1
ATOM 1747 N N . GLU A 1 224 ? 7.760 8.628 5.165 1.00 92.50 224 GLU A N 1
ATOM 1748 C CA . GLU A 1 224 ? 7.614 9.759 6.097 1.00 92.50 224 GLU A CA 1
ATOM 1749 C C . GLU A 1 224 ? 6.354 10.583 5.773 1.00 92.50 224 GLU A C 1
ATOM 1751 O O . GLU A 1 224 ? 5.554 10.926 6.650 1.00 92.50 224 GLU A O 1
ATOM 1756 N N . MET A 1 225 ? 6.109 10.845 4.486 1.00 93.50 225 MET A N 1
ATOM 1757 C CA . MET A 1 225 ? 4.905 11.546 4.036 1.00 93.50 225 MET A CA 1
ATOM 1758 C C . MET A 1 225 ? 3.618 10.741 4.274 1.00 93.50 225 MET A C 1
ATOM 1760 O O . MET A 1 225 ? 2.559 11.341 4.512 1.00 93.50 225 MET A O 1
ATOM 1764 N N . VAL A 1 226 ? 3.682 9.405 4.234 1.00 96.25 226 VAL A N 1
ATOM 1765 C CA . VAL A 1 226 ? 2.562 8.538 4.637 1.00 96.25 226 VAL A CA 1
ATOM 1766 C C . VAL A 1 226 ? 2.299 8.677 6.132 1.00 96.25 226 VAL A C 1
ATOM 1768 O O . VAL A 1 226 ? 1.156 8.959 6.498 1.00 96.25 226 VAL A O 1
ATOM 1771 N N . ALA A 1 227 ? 3.334 8.588 6.965 1.00 95.06 227 ALA A N 1
ATOM 1772 C CA . ALA A 1 227 ? 3.237 8.694 8.419 1.00 95.06 227 ALA A CA 1
ATOM 1773 C C . ALA A 1 227 ? 2.629 10.030 8.871 1.00 95.06 227 ALA A C 1
ATOM 1775 O O . ALA A 1 227 ? 1.569 10.046 9.505 1.00 95.06 227 ALA A O 1
ATOM 1776 N N . LEU A 1 228 ? 3.208 11.156 8.432 1.00 93.94 228 LEU A N 1
ATOM 1777 C CA . LEU A 1 228 ? 2.667 12.511 8.657 1.00 93.94 228 LEU A CA 1
ATOM 1778 C C . LEU A 1 228 ? 1.237 12.657 8.128 1.00 93.94 228 LEU A C 1
ATOM 1780 O O . LEU A 1 228 ? 0.427 13.479 8.567 1.00 93.94 228 LEU A O 1
ATOM 1784 N N . GLY A 1 229 ? 0.942 11.883 7.095 1.00 94.25 229 GLY A N 1
ATOM 1785 C CA . GLY A 1 229 ? -0.357 11.789 6.497 1.00 94.25 229 GLY A CA 1
ATOM 1786 C C . GLY A 1 229 ? -1.404 11.155 7.394 1.00 94.25 229 GLY A C 1
ATOM 1787 O O . GLY A 1 229 ? -2.488 11.727 7.560 1.00 94.25 229 GLY A O 1
ATOM 1788 N N . LEU A 1 230 ? -1.086 9.976 7.913 1.00 95.94 230 LEU A N 1
ATOM 1789 C CA . LEU A 1 230 ? -1.948 9.187 8.782 1.00 95.94 230 LEU A CA 1
ATOM 1790 C C . LEU A 1 230 ? -2.122 9.852 10.142 1.00 95.94 230 LEU A C 1
ATOM 1792 O O . LEU A 1 230 ? -3.236 9.852 10.650 1.00 95.94 230 LEU A O 1
ATOM 1796 N N . GLU A 1 231 ? -1.094 10.512 10.674 1.00 94.31 231 GLU A N 1
ATOM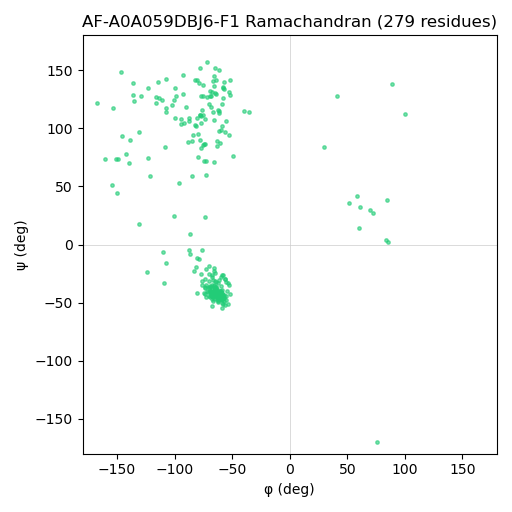 1797 C CA . GLU A 1 231 ? -1.159 11.244 11.949 1.00 94.31 231 GLU A CA 1
ATOM 1798 C C . GLU A 1 231 ? -2.285 12.297 11.981 1.00 94.31 231 GLU A C 1
ATOM 1800 O O . GLU A 1 231 ? -2.920 12.529 13.007 1.00 94.31 231 GLU A O 1
ATOM 1805 N N . LYS A 1 232 ? -2.609 12.900 10.831 1.00 93.50 232 LYS A N 1
ATOM 1806 C CA . LYS A 1 232 ? -3.706 13.880 10.720 1.00 93.50 232 LYS A CA 1
ATOM 1807 C C . LYS A 1 232 ? -5.101 13.267 10.854 1.00 93.50 232 LYS A C 1
ATOM 1809 O O . LYS A 1 232 ? -6.064 14.013 11.016 1.00 93.50 232 LYS A O 1
ATOM 1814 N N . GLN A 1 233 ? -5.233 11.954 10.683 1.00 94.50 233 GLN A N 1
ATOM 1815 C CA . GLN A 1 233 ? -6.524 11.262 10.592 1.00 94.50 233 GLN A CA 1
ATOM 1816 C C . GLN A 1 233 ? -6.680 10.135 11.616 1.00 94.50 233 GLN A C 1
ATOM 1818 O O . GLN A 1 233 ? -7.810 9.799 11.961 1.00 94.50 233 GLN A O 1
ATOM 1823 N N . LEU A 1 234 ? -5.572 9.581 12.109 1.00 95.62 234 LEU A N 1
ATOM 1824 C CA . LEU A 1 234 ? -5.525 8.455 13.029 1.00 95.62 234 LEU A CA 1
ATOM 1825 C C . LEU A 1 234 ? -4.753 8.828 14.294 1.00 95.62 234 LEU A C 1
ATOM 1827 O O . LEU A 1 234 ? -3.657 9.389 14.240 1.00 95.62 234 LEU A O 1
ATOM 1831 N N . LYS A 1 235 ? -5.317 8.463 15.442 1.00 94.62 235 LYS A N 1
ATOM 1832 C CA . LYS A 1 235 ? -4.661 8.586 16.747 1.00 94.62 235 LYS A CA 1
ATOM 1833 C C . LYS A 1 235 ? -3.535 7.552 16.899 1.00 94.62 235 LYS A C 1
ATOM 1835 O O . LYS A 1 235 ? -3.578 6.528 16.213 1.00 94.62 235 LYS A O 1
ATOM 1840 N N . PRO A 1 236 ? -2.537 7.776 17.776 1.00 93.12 236 PRO A N 1
ATOM 1841 C CA . PRO A 1 236 ? -1.468 6.800 18.010 1.00 93.12 236 PRO A CA 1
ATOM 1842 C C . PRO A 1 236 ? -2.000 5.398 18.339 1.00 93.12 236 PRO A C 1
ATOM 1844 O O . PRO A 1 236 ? -1.565 4.438 17.711 1.00 93.12 236 PRO A O 1
ATOM 1847 N N . GLU A 1 237 ? -3.034 5.280 19.176 1.00 93.94 237 GLU A N 1
ATOM 1848 C CA . GLU A 1 237 ? -3.586 3.976 19.578 1.00 93.94 237 GLU A CA 1
ATOM 1849 C C . GLU A 1 237 ? -4.211 3.219 18.391 1.00 93.94 237 GLU A C 1
ATOM 1851 O O . GLU A 1 237 ? -4.181 1.994 18.318 1.00 93.94 237 GLU A O 1
ATOM 1856 N N . GLN A 1 238 ? -4.765 3.952 17.422 1.00 95.25 238 GLN A N 1
ATOM 1857 C CA . GLN A 1 238 ? -5.363 3.373 16.213 1.00 95.25 238 GLN A CA 1
ATOM 1858 C C . GLN A 1 238 ? -4.283 2.869 15.253 1.00 95.25 238 GLN A C 1
ATOM 1860 O O . GLN A 1 238 ? -4.453 1.840 14.602 1.00 95.25 238 GLN A O 1
ATOM 1865 N N . ARG A 1 239 ? -3.157 3.586 15.175 1.00 95.00 239 ARG A N 1
ATOM 1866 C CA . ARG A 1 239 ? -1.998 3.187 14.368 1.00 95.00 239 ARG A CA 1
ATOM 1867 C C . ARG A 1 239 ? -1.345 1.932 14.949 1.00 95.00 239 ARG A C 1
ATOM 1869 O O . ARG A 1 239 ? -1.029 1.021 14.189 1.00 95.00 239 ARG A O 1
ATOM 1876 N N . GLU A 1 240 ? -1.239 1.835 16.273 1.00 92.94 240 GLU A N 1
ATOM 1877 C CA . GLU A 1 240 ? -0.796 0.616 16.969 1.00 92.94 240 GLU A CA 1
ATOM 1878 C C . GLU A 1 240 ? -1.754 -0.561 16.743 1.00 92.94 240 GLU A C 1
ATOM 1880 O O . GLU A 1 240 ? -1.317 -1.679 16.470 1.00 92.94 240 GLU A O 1
ATOM 1885 N N . TYR A 1 241 ? -3.066 -0.316 16.782 1.00 94.06 241 TYR A N 1
ATOM 1886 C CA . TYR A 1 241 ? -4.060 -1.349 16.488 1.00 94.06 241 TYR A CA 1
ATOM 1887 C C . TYR A 1 241 ? -3.921 -1.895 15.057 1.00 94.06 241 TYR A C 1
ATOM 1889 O O . TYR A 1 241 ? -3.883 -3.110 14.852 1.00 94.06 241 TYR A O 1
ATOM 1897 N N . LEU A 1 242 ? -3.775 -1.007 14.067 1.00 93.88 242 LEU A N 1
ATOM 1898 C CA . LEU A 1 242 ? -3.511 -1.392 12.677 1.00 93.88 242 LEU A CA 1
ATOM 1899 C C . LEU A 1 242 ? -2.205 -2.182 12.543 1.00 93.88 242 LEU A C 1
ATOM 1901 O O . LEU A 1 242 ? -2.178 -3.161 11.799 1.00 93.88 242 LEU A O 1
ATOM 1905 N N . LEU A 1 243 ? -1.150 -1.802 13.274 1.00 91.19 243 LEU A N 1
ATOM 1906 C CA . LEU A 1 243 ? 0.105 -2.552 13.294 1.00 91.19 243 LEU A CA 1
ATOM 1907 C C . LEU A 1 243 ? -0.110 -3.977 13.815 1.00 91.19 243 LEU A C 1
ATOM 1909 O O . LEU A 1 243 ? 0.347 -4.926 13.184 1.00 91.19 243 LEU A O 1
ATOM 1913 N N . ASN A 1 244 ? -0.841 -4.145 14.918 1.00 89.81 244 ASN A N 1
ATOM 1914 C CA . ASN A 1 244 ? -1.121 -5.465 15.489 1.00 89.81 244 ASN A CA 1
ATOM 1915 C C . ASN A 1 244 ? -1.911 -6.360 14.523 1.00 89.81 244 ASN A C 1
ATOM 1917 O O . ASN A 1 244 ? -1.582 -7.537 14.367 1.00 89.81 244 ASN A O 1
ATOM 1921 N N . MET A 1 245 ? -2.902 -5.807 13.816 1.00 90.25 245 MET A N 1
ATOM 1922 C CA . MET A 1 245 ? -3.605 -6.547 12.760 1.00 90.25 245 MET A CA 1
ATOM 1923 C C . MET A 1 245 ? -2.664 -6.930 11.614 1.00 90.25 245 MET A C 1
ATOM 1925 O O . MET A 1 245 ? -2.703 -8.054 11.116 1.00 90.25 245 MET A O 1
ATOM 1929 N N . LEU A 1 246 ? -1.781 -6.015 11.220 1.00 87.81 246 LEU A N 1
ATOM 1930 C CA . LEU A 1 246 ? -0.816 -6.222 10.146 1.00 87.81 246 LEU A CA 1
ATOM 1931 C C . LEU A 1 246 ? 0.211 -7.310 10.501 1.00 87.81 246 LEU A C 1
ATOM 1933 O O . LEU A 1 246 ? 0.566 -8.102 9.629 1.00 87.81 246 LEU A O 1
ATOM 1937 N N . VAL A 1 247 ? 0.613 -7.433 11.773 1.00 83.75 247 VAL A N 1
ATOM 1938 C CA . VAL A 1 247 ? 1.446 -8.548 12.272 1.00 83.75 247 VAL A CA 1
ATOM 1939 C C . VAL A 1 247 ? 0.767 -9.899 12.033 1.00 83.75 247 VAL A C 1
ATOM 1941 O O . VAL A 1 247 ? 1.423 -10.836 11.584 1.00 83.75 247 VAL A O 1
ATOM 1944 N N . GLY A 1 248 ? -0.546 -9.993 12.257 1.00 78.75 248 GLY A N 1
ATOM 1945 C CA . GLY A 1 248 ? -1.303 -11.224 12.012 1.00 78.75 248 GLY A CA 1
ATOM 1946 C C . GLY A 1 248 ? -1.381 -11.629 10.535 1.00 78.75 248 GLY A C 1
ATOM 1947 O O . GLY A 1 248 ? -1.587 -12.803 10.235 1.00 78.75 248 GLY A O 1
ATOM 1948 N N . VAL A 1 249 ? -1.200 -10.681 9.608 1.00 82.75 249 VAL A N 1
ATOM 1949 C CA . VAL A 1 249 ? -1.431 -10.886 8.168 1.00 82.75 249 VAL A CA 1
ATOM 1950 C C . VAL A 1 249 ? -0.140 -10.910 7.349 1.00 82.75 249 VAL A C 1
ATOM 1952 O O . VAL A 1 249 ? -0.072 -11.630 6.352 1.00 82.75 249 VAL A O 1
ATOM 1955 N N . CYS A 1 250 ? 0.894 -10.153 7.727 1.00 73.94 250 CYS A N 1
ATOM 1956 C CA . CYS A 1 250 ? 2.150 -10.073 6.973 1.00 73.94 250 CYS A CA 1
ATOM 1957 C C . CYS A 1 250 ? 3.116 -11.253 7.221 1.00 73.94 250 CYS A C 1
ATOM 1959 O O . CYS A 1 250 ? 4.056 -11.416 6.446 1.00 73.94 250 CYS A O 1
ATOM 1961 N N . GLY A 1 251 ? 2.876 -12.106 8.225 1.00 68.00 251 GLY A N 1
ATOM 1962 C CA . GLY A 1 251 ? 3.791 -13.195 8.601 1.00 68.00 251 GLY A CA 1
ATOM 1963 C C . GLY A 1 251 ? 5.028 -12.717 9.381 1.00 68.00 251 GLY A C 1
ATOM 1964 O O . GLY A 1 251 ? 5.089 -11.567 9.815 1.00 68.00 251 GLY A O 1
ATOM 1965 N N . GLU A 1 252 ? 6.004 -13.613 9.577 1.00 58.03 252 GLU A N 1
ATOM 1966 C CA . GLU A 1 252 ? 7.219 -13.382 10.388 1.00 58.03 252 GLU A CA 1
ATOM 1967 C C . GLU A 1 252 ? 8.114 -12.257 9.825 1.00 58.03 252 GLU A C 1
ATOM 1969 O O . GLU A 1 252 ? 8.610 -11.413 10.571 1.00 58.03 252 GLU A O 1
ATOM 1974 N N . GLU A 1 253 ? 8.269 -12.180 8.499 1.00 62.38 253 GLU A N 1
ATOM 1975 C CA . GLU A 1 253 ? 9.074 -11.150 7.832 1.00 62.38 253 GLU A CA 1
ATOM 1976 C C . GLU A 1 253 ? 8.239 -9.904 7.526 1.00 62.38 253 GLU A C 1
ATOM 1978 O O . GLU A 1 253 ? 7.639 -9.743 6.459 1.00 62.38 253 GLU A O 1
ATOM 1983 N N . ARG A 1 254 ? 8.194 -9.001 8.505 1.00 68.56 254 ARG A N 1
ATOM 1984 C CA . ARG A 1 254 ? 7.490 -7.721 8.390 1.00 68.56 254 ARG A CA 1
ATOM 1985 C C . ARG A 1 254 ? 8.315 -6.741 7.553 1.00 68.56 254 ARG A C 1
ATOM 1987 O O . ARG A 1 254 ? 9.462 -6.463 7.913 1.00 68.56 254 ARG A O 1
ATOM 1994 N N . PRO A 1 255 ? 7.739 -6.117 6.512 1.00 72.56 255 PRO A N 1
ATOM 1995 C CA . PRO A 1 255 ? 8.381 -4.980 5.867 1.00 72.56 255 PRO A CA 1
ATOM 1996 C C . PRO A 1 255 ? 8.537 -3.834 6.880 1.00 72.56 255 PRO A C 1
ATOM 1998 O O . PRO A 1 255 ? 7.539 -3.261 7.322 1.00 72.56 255 PRO A O 1
ATOM 2001 N N . LYS A 1 256 ? 9.778 -3.487 7.252 1.00 84.81 256 LYS A N 1
ATOM 2002 C CA . LYS A 1 256 ? 10.091 -2.376 8.182 1.00 84.81 256 LYS A CA 1
ATOM 2003 C C . LYS A 1 256 ? 9.437 -1.061 7.747 1.00 84.81 256 LYS A C 1
ATOM 2005 O O . LYS A 1 256 ? 8.923 -0.313 8.574 1.00 84.81 256 LYS A O 1
ATOM 2010 N N . SER A 1 257 ? 9.347 -0.861 6.436 1.00 87.19 257 SER A N 1
ATOM 2011 C CA . SER A 1 257 ? 8.664 0.261 5.792 1.00 87.19 257 SER A CA 1
ATOM 2012 C C . SER A 1 257 ? 7.177 0.401 6.151 1.00 87.19 257 SER A C 1
ATOM 2014 O O . SER A 1 257 ? 6.660 1.512 6.104 1.00 87.19 257 SER A O 1
ATOM 2016 N N . LEU A 1 258 ? 6.464 -0.670 6.533 1.00 90.25 258 LEU A N 1
ATOM 2017 C CA . LEU A 1 258 ? 5.062 -0.572 6.984 1.00 90.25 258 LEU A CA 1
ATOM 2018 C C . LEU A 1 258 ? 4.949 -0.031 8.411 1.00 90.25 258 LEU A C 1
ATOM 2020 O O . LEU A 1 258 ? 4.011 0.706 8.713 1.00 90.25 258 LEU A O 1
ATOM 2024 N N . VAL A 1 259 ? 5.911 -0.371 9.272 1.00 90.94 259 VAL A N 1
ATOM 2025 C CA . VAL A 1 259 ? 6.005 0.181 10.632 1.00 90.94 259 VAL A CA 1
ATOM 2026 C C . VAL A 1 259 ? 6.331 1.673 10.551 1.00 90.94 259 VAL A C 1
ATOM 2028 O O . VAL A 1 259 ? 5.645 2.495 11.159 1.00 90.94 259 VAL A O 1
ATOM 2031 N N . GLU A 1 260 ? 7.296 2.021 9.699 1.00 90.94 260 GLU A N 1
ATOM 2032 C CA . GLU A 1 260 ? 7.650 3.406 9.386 1.00 90.94 260 GLU A CA 1
ATOM 2033 C C . GLU A 1 260 ? 6.459 4.190 8.819 1.00 90.94 260 GLU A C 1
ATOM 2035 O O . GLU A 1 260 ? 6.174 5.292 9.282 1.00 90.94 260 GLU A O 1
ATOM 2040 N N . ALA A 1 261 ? 5.709 3.614 7.873 1.00 92.62 261 ALA A N 1
ATOM 2041 C CA . ALA A 1 261 ? 4.532 4.250 7.283 1.00 92.62 261 ALA A CA 1
ATOM 2042 C C . ALA A 1 261 ? 3.432 4.547 8.313 1.00 92.62 261 ALA A C 1
ATOM 2044 O O . ALA A 1 261 ? 2.700 5.526 8.165 1.00 92.62 261 ALA A O 1
ATOM 2045 N N . LEU A 1 262 ? 3.312 3.735 9.367 1.00 92.88 262 LEU A N 1
ATOM 2046 C CA . LEU A 1 262 ? 2.409 4.003 10.488 1.00 92.88 262 LEU A CA 1
ATOM 2047 C C . LEU A 1 262 ? 2.946 5.084 11.435 1.00 92.88 262 LEU A C 1
ATOM 2049 O O . LEU A 1 262 ? 2.225 5.499 12.342 1.00 92.88 262 LEU A O 1
ATOM 2053 N N . GLY A 1 263 ? 4.166 5.585 11.231 1.00 90.00 263 GLY A N 1
ATOM 2054 C CA . GLY A 1 263 ? 4.794 6.590 12.087 1.00 90.00 263 GLY A CA 1
ATOM 2055 C C . GLY A 1 263 ? 4.978 6.094 13.517 1.00 90.00 263 GLY A C 1
ATOM 2056 O O . GLY A 1 263 ? 4.798 6.871 14.458 1.00 90.00 263 GLY A O 1
ATOM 2057 N N . LEU A 1 264 ? 5.214 4.792 13.667 1.00 87.19 264 LEU A N 1
ATOM 2058 C CA . LEU A 1 264 ? 5.563 4.151 14.924 1.00 87.19 264 LEU A CA 1
ATOM 2059 C C . LEU A 1 264 ? 7.070 3.918 14.853 1.00 87.19 264 LEU A C 1
ATOM 2061 O O . LEU A 1 264 ? 7.548 3.289 13.909 1.00 87.19 264 LEU A O 1
ATOM 2065 N N . GLU A 1 265 ? 7.831 4.489 15.785 1.00 67.31 265 GLU A N 1
ATOM 2066 C CA . GLU A 1 265 ? 9.263 4.213 15.844 1.00 67.31 265 GLU A CA 1
ATOM 2067 C C . GLU A 1 265 ? 9.430 2.699 16.015 1.00 67.31 265 GLU A C 1
ATOM 2069 O O . GLU A 1 265 ? 8.847 2.102 16.924 1.00 67.31 265 GLU A O 1
ATOM 2074 N N . LEU A 1 266 ? 10.209 2.062 15.130 1.00 53.12 266 LEU A N 1
ATOM 2075 C CA . LEU A 1 266 ? 10.842 0.803 15.496 1.00 53.12 266 LEU A CA 1
ATOM 2076 C C . LEU A 1 266 ? 11.616 1.137 16.765 1.00 53.12 266 LEU A C 1
ATOM 2078 O O . LEU A 1 266 ? 12.626 1.835 16.691 1.00 53.12 266 LEU A O 1
ATOM 2082 N N . SER A 1 267 ? 11.135 0.683 17.920 1.00 39.59 267 SER A N 1
ATOM 2083 C CA . SER A 1 267 ? 11.990 0.537 19.083 1.00 39.59 267 SER A CA 1
ATOM 2084 C C . SER A 1 267 ? 13.068 -0.456 18.660 1.00 39.59 267 SER A C 1
ATOM 2086 O O . SER A 1 267 ? 12.897 -1.672 18.761 1.00 39.59 267 SER A O 1
ATOM 2088 N N . VAL A 1 268 ? 14.134 0.072 18.060 1.00 43.62 268 VAL A N 1
ATOM 2089 C CA . VAL A 1 268 ? 15.431 -0.573 18.031 1.00 43.62 268 VAL A CA 1
ATOM 2090 C C . VAL A 1 268 ? 15.767 -0.697 19.503 1.00 43.62 268 VAL A C 1
ATOM 2092 O O . VAL A 1 268 ? 16.102 0.280 20.164 1.00 43.62 268 VAL A O 1
ATOM 2095 N N . ASP A 1 269 ? 15.513 -1.880 20.045 1.00 35.41 269 ASP A N 1
ATOM 2096 C CA . ASP A 1 269 ? 16.109 -2.286 21.297 1.00 35.41 269 ASP A CA 1
ATOM 2097 C C . ASP A 1 269 ? 17.620 -2.222 21.038 1.00 35.41 269 ASP A C 1
ATOM 2099 O O . ASP A 1 269 ? 18.165 -3.047 20.299 1.00 35.41 269 ASP A O 1
ATOM 2103 N N . ASP A 1 270 ? 18.266 -1.159 21.524 1.00 38.56 270 ASP A N 1
ATOM 2104 C CA . ASP A 1 270 ? 19.720 -0.993 21.566 1.00 38.56 270 ASP A CA 1
ATOM 2105 C C . ASP A 1 270 ? 20.278 -2.044 22.540 1.00 38.56 270 ASP A C 1
ATOM 2107 O O . ASP A 1 270 ? 20.706 -1.775 23.660 1.00 38.56 270 ASP A O 1
ATOM 2111 N N . GLY A 1 271 ? 20.224 -3.299 22.105 1.00 40.78 271 GLY A N 1
ATOM 2112 C CA . GLY A 1 271 ? 20.852 -4.457 22.714 1.00 40.78 271 GLY A CA 1
ATOM 2113 C C . GLY A 1 271 ? 22.184 -4.754 22.035 1.00 40.78 271 GLY A C 1
ATOM 2114 O O . GLY A 1 271 ? 22.405 -5.868 21.570 1.00 40.78 271 GLY A O 1
ATOM 2115 N N . ALA A 1 272 ? 23.069 -3.763 21.940 1.00 36.66 272 ALA A N 1
ATOM 2116 C CA . ALA A 1 272 ? 24.464 -3.964 21.551 1.00 36.66 272 ALA A CA 1
ATOM 2117 C C . ALA A 1 272 ? 25.358 -3.077 22.423 1.00 36.66 272 ALA A C 1
ATOM 2119 O O . ALA A 1 272 ? 25.916 -2.078 21.980 1.00 36.66 272 ALA A O 1
ATOM 2120 N N . GLY A 1 273 ? 25.441 -3.450 23.702 1.00 37.66 273 GLY A N 1
ATOM 2121 C CA . GLY A 1 273 ? 26.340 -2.835 24.665 1.00 37.66 273 GLY A CA 1
ATOM 2122 C C . GLY A 1 273 ? 27.802 -2.942 24.232 1.00 37.66 273 GLY A C 1
ATOM 2123 O O . GLY A 1 273 ? 28.335 -4.033 24.036 1.00 37.66 273 GLY A O 1
ATOM 2124 N N . ASP A 1 274 ? 28.432 -1.782 24.089 1.00 44.12 274 ASP A N 1
ATOM 2125 C CA . ASP A 1 274 ? 29.668 -1.400 24.770 1.00 44.12 274 ASP A CA 1
ATOM 2126 C C . ASP A 1 274 ? 30.632 -2.542 25.128 1.00 44.12 274 ASP A C 1
ATOM 2128 O O . ASP A 1 274 ? 30.694 -2.984 26.271 1.00 44.12 274 ASP A O 1
ATOM 2132 N N . HIS A 1 275 ? 31.477 -2.955 24.183 1.00 38.81 275 HIS A N 1
ATOM 2133 C CA . HIS A 1 275 ? 32.758 -3.594 24.501 1.00 38.81 275 HIS A CA 1
ATOM 2134 C C . HIS A 1 275 ? 33.798 -3.331 23.401 1.00 38.81 275 HIS A C 1
ATOM 2136 O O . HIS A 1 275 ? 34.168 -4.224 22.645 1.00 38.81 275 HIS A O 1
ATOM 2142 N N . TYR A 1 276 ? 34.319 -2.102 23.327 1.00 41.25 276 TYR A N 1
ATOM 2143 C CA . TYR A 1 276 ? 35.598 -1.841 22.649 1.00 41.25 276 TYR A CA 1
ATOM 2144 C C . TYR A 1 276 ? 36.392 -0.658 23.229 1.00 41.25 276 TYR A C 1
ATOM 2146 O O . TYR A 1 276 ? 36.995 0.092 22.488 1.00 41.25 276 TYR A O 1
ATOM 2154 N N . GLU A 1 277 ? 36.510 -0.512 24.550 1.00 39.81 277 GLU A N 1
ATOM 2155 C CA . GLU A 1 277 ? 37.633 0.261 25.117 1.00 39.81 277 GLU A CA 1
ATOM 2156 C C . GLU A 1 277 ? 38.152 -0.365 26.414 1.00 39.81 277 GLU A C 1
ATOM 2158 O O . GLU A 1 277 ? 37.876 0.091 27.520 1.00 39.81 277 GLU A O 1
ATOM 2163 N N . ARG A 1 278 ? 38.933 -1.443 26.282 1.00 40.47 278 ARG A N 1
ATOM 2164 C CA . ARG A 1 278 ? 39.977 -1.798 27.259 1.00 40.47 278 ARG A CA 1
ATOM 2165 C C . ARG A 1 278 ? 40.989 -2.744 26.618 1.00 40.47 278 ARG A C 1
ATOM 2167 O O . ARG A 1 278 ? 40.993 -3.942 26.872 1.00 40.47 278 ARG A O 1
ATOM 2174 N N . SER A 1 279 ? 41.832 -2.208 25.744 1.00 45.19 279 SER A N 1
ATOM 2175 C CA . SER A 1 279 ? 43.079 -2.857 25.308 1.00 45.19 279 SER A CA 1
ATOM 2176 C C . SER A 1 279 ? 44.091 -1.807 24.848 1.00 45.19 279 SER A C 1
ATOM 2178 O O . SER A 1 279 ? 44.623 -1.895 23.754 1.00 45.19 279 SER A O 1
ATOM 2180 N N . LEU A 1 280 ? 44.326 -0.795 25.685 1.00 49.00 280 LEU A N 1
ATOM 2181 C CA . LEU A 1 280 ? 45.542 0.024 25.688 1.00 49.00 280 LEU A CA 1
ATOM 2182 C C . LEU A 1 280 ? 45.799 0.476 27.133 1.00 49.00 280 LEU A C 1
ATOM 2184 O O . LEU A 1 280 ? 45.524 1.609 27.525 1.00 49.00 280 LEU A O 1
ATOM 2188 N N . SER A 1 281 ? 46.251 -0.468 27.954 1.00 40.81 281 SER A N 1
ATOM 2189 C CA . SER A 1 281 ? 47.025 -0.259 29.185 1.00 40.81 281 SER A CA 1
ATOM 2190 C C . SER A 1 281 ? 47.791 -1.539 29.473 1.00 40.81 281 SER A C 1
ATOM 2192 O O . SER A 1 281 ? 47.141 -2.607 29.414 1.00 40.81 281 SER A O 1
#

Radius of gyration: 30.87 Å; Cα contacts (8 Å, |Δi|>4): 155; chains: 1; bounding box: 118×87×54 Å

Foldseek 3Di:
DDDPDDPVNVVVVVVVVVVVVVVVVVVVVVVCVVVVVVVVVDPDPPQPQDFDDDPPDDDDGDRDDRDDPPPDDPDDDDPDDDDDDDDDDDDDDPDDPPPPPPPPLDQDPLQDDDDDDDDDDDDDDPVVVVVVVVVCQVDPPDPDDDNNHQPNVVQQVVCVVVVHDNSRSRVVLLLVLLVLLLVLLVVLLVCVVVVVNVVSLVSLLVNLVSCVSNPDDVPDPSLQCLCVVVVVPDDLVSLVVSVVSSPVRNDPDGRVSSCSSSVHDPPPVPPPDDDDPDDDD

Sequence (281 aa):
MVISCRKSTVQFVGSVVALSFVVVFAVRVVVRLVLGFRSRFGYGRNEAVVVRRDRSLGGREVVVGTRKETDGSRVLDNPLSPALRGTVDRSSPRRRRNMAPRVEENLPEWWPAMTASSAVDLEVDKEYYQREANRLVRGRSISLEIDGEDPRQFLAGLAGNVGLENIRAARIVSAAVAARTRSVFLQAWALEMQGEHSEALAHLSSICVLHQIFPPRDFSPEMEMVALGLEKQLKPEQREYLLNMLVGVCGEERPKSLVEALGLELSVDDGAGDHYERSLS

Nearest PDB structures (foldseek):
  7dmf-assembly1_A  TM=4.008E-01  e=2.551E+00  synthetic construct
  5f0k-assembly5_E  TM=4.036E-01  e=8.301E+00  Homo sapiens

Organism: Eucalyptus grandis (NCBI:txid71139)